Protein AF-A0A9E0GB95-F1 (afdb_monomer_lite)

pLDDT: mean 77.7, std 26.69, range [25.33, 98.81]

Sequence (229 aa):
MTKRRLTRRQRQVRRNRIILACAAAALLIIIIVIISVSMKGCSKSKKTDKNGESTTAKVEESTQTKENEITSEEVSSTDTSSSIMSDATSVSASSDSSEFAPPVVPSGNTVSKGTTSKGFQIQEINGATYIDGVLIANKTYALPQDFIPTNPDQPVNADRSSTCLDKTLMSAWNTMLKDATAKGLNIYIASGYRSYNYQVNVYNRYVKSDGTAVADTYSSRPGNSEHQT

Radius of gyration: 35.37 Å; chains: 1; bounding box: 76×44×111 Å

Structure (mmCIF, N/CA/C/O backbone):
data_AF-A0A9E0GB95-F1
#
_entry.id   AF-A0A9E0GB95-F1
#
loop_
_atom_site.group_PDB
_atom_site.id
_atom_site.type_symbol
_atom_site.label_atom_id
_atom_site.label_alt_id
_atom_site.label_comp_id
_atom_site.label_asym_id
_atom_site.label_entity_id
_atom_site.label_seq_id
_atom_site.pdbx_PDB_ins_code
_atom_site.Cartn_x
_atom_site.Cartn_y
_atom_site.Cartn_z
_atom_site.occupancy
_atom_site.B_iso_or_equiv
_atom_site.auth_seq_id
_atom_site.auth_comp_id
_atom_site.auth_asym_id
_atom_site.auth_atom_id
_atom_site.pdbx_PDB_model_num
ATOM 1 N N . MET A 1 1 ? 26.631 10.995 -35.780 1.00 46.22 1 MET A N 1
ATOM 2 C CA . MET A 1 1 ? 25.323 11.699 -35.784 1.00 46.22 1 MET A CA 1
ATOM 3 C C . MET A 1 1 ? 24.579 11.447 -34.475 1.00 46.22 1 MET A C 1
ATOM 5 O O . MET A 1 1 ? 24.360 10.292 -34.127 1.00 46.22 1 MET A O 1
ATOM 9 N N . THR A 1 2 ? 24.172 12.491 -33.749 1.00 49.56 2 THR A N 1
ATOM 10 C CA . THR A 1 2 ? 23.570 12.353 -32.406 1.00 49.56 2 THR A CA 1
ATOM 11 C C . THR A 1 2 ? 22.043 12.216 -32.478 1.00 49.56 2 THR A C 1
ATOM 13 O O . THR A 1 2 ? 21.343 13.177 -32.799 1.00 49.56 2 THR A O 1
ATOM 16 N N . LYS A 1 3 ? 21.494 11.033 -32.159 1.00 54.84 3 LYS A N 1
ATOM 17 C CA . LYS A 1 3 ? 20.036 10.784 -32.159 1.00 54.84 3 LYS A CA 1
ATOM 18 C C . LYS A 1 3 ? 19.341 11.578 -31.034 1.00 54.84 3 LYS A C 1
ATOM 20 O O . LYS A 1 3 ? 19.255 11.105 -29.900 1.00 54.84 3 LYS A O 1
ATOM 25 N N . ARG A 1 4 ? 18.828 12.782 -31.340 1.00 69.50 4 ARG A N 1
ATOM 26 C CA . ARG A 1 4 ? 18.058 13.630 -30.400 1.00 69.50 4 ARG A CA 1
ATOM 27 C C . ARG A 1 4 ? 16.880 12.839 -29.805 1.00 69.50 4 ARG A C 1
ATOM 29 O O . ARG A 1 4 ? 15.976 12.414 -30.523 1.00 69.50 4 ARG A O 1
ATOM 36 N N . ARG A 1 5 ? 16.884 12.630 -28.482 1.00 73.88 5 ARG A N 1
ATOM 37 C CA . ARG A 1 5 ? 15.856 11.849 -27.769 1.00 73.88 5 ARG A CA 1
ATOM 38 C C . ARG A 1 5 ? 14.543 12.642 -27.691 1.00 73.88 5 ARG A C 1
ATOM 40 O O . ARG A 1 5 ? 14.481 13.655 -27.005 1.00 73.88 5 ARG A O 1
ATOM 47 N N . LEU A 1 6 ? 13.482 12.152 -28.344 1.00 79.44 6 LEU A N 1
ATOM 48 C CA . LEU A 1 6 ? 12.146 12.773 -28.306 1.00 79.44 6 LEU A CA 1
ATOM 49 C C . LEU A 1 6 ? 11.609 12.902 -26.870 1.00 79.44 6 LEU A C 1
ATOM 51 O O . LEU A 1 6 ? 11.706 11.949 -26.081 1.00 79.44 6 LEU A O 1
ATOM 55 N N . THR A 1 7 ? 10.984 14.041 -26.563 1.00 88.25 7 THR A N 1
ATOM 56 C CA . THR A 1 7 ? 10.374 14.335 -25.253 1.00 88.25 7 THR A CA 1
ATOM 57 C C . THR A 1 7 ? 9.126 13.482 -24.996 1.00 88.25 7 THR A C 1
ATOM 59 O O . THR A 1 7 ? 8.526 12.940 -25.929 1.00 88.25 7 THR A O 1
ATOM 62 N N . ARG A 1 8 ? 8.686 13.367 -23.731 1.00 81.06 8 ARG A N 1
ATOM 63 C CA . ARG A 1 8 ? 7.475 12.595 -23.369 1.00 81.06 8 ARG A CA 1
ATOM 64 C C . ARG A 1 8 ? 6.239 13.059 -24.167 1.00 81.06 8 ARG A C 1
ATOM 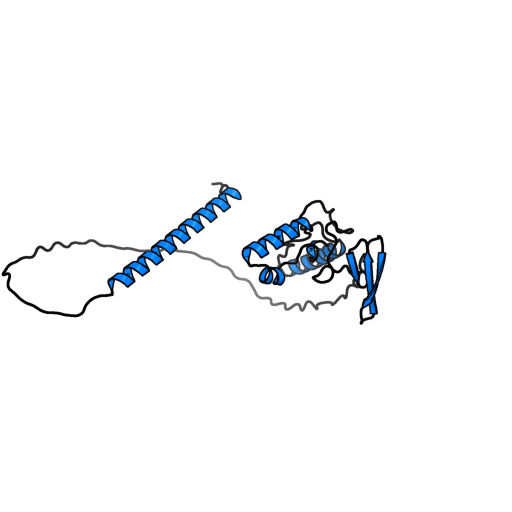66 O O . ARG A 1 8 ? 5.569 12.223 -24.769 1.00 81.06 8 ARG A O 1
ATOM 73 N N . ARG A 1 9 ? 6.021 14.379 -24.285 1.00 85.75 9 ARG A N 1
ATOM 74 C CA . ARG A 1 9 ? 4.931 14.987 -25.080 1.00 85.75 9 ARG A CA 1
ATOM 75 C C . ARG A 1 9 ? 5.027 14.632 -26.571 1.00 85.75 9 ARG A C 1
ATOM 77 O O . ARG A 1 9 ? 4.028 14.238 -27.162 1.00 85.75 9 ARG A O 1
ATOM 84 N N . GLN A 1 10 ? 6.220 14.691 -27.171 1.00 88.06 10 GLN A N 1
ATOM 85 C CA . GLN A 1 10 ? 6.426 14.308 -28.579 1.00 88.06 10 GLN A CA 1
ATOM 86 C C . GLN A 1 10 ? 6.139 12.819 -28.830 1.00 88.06 10 GLN A C 1
ATOM 88 O O . GLN A 1 10 ? 5.510 12.474 -29.831 1.00 88.06 10 GLN A O 1
ATOM 93 N N . ARG A 1 11 ? 6.548 11.927 -27.914 1.00 85.31 11 ARG A N 1
ATOM 94 C CA . ARG A 1 11 ? 6.239 10.486 -28.006 1.00 85.31 11 ARG A CA 1
ATOM 95 C C . ARG A 1 11 ? 4.737 10.222 -27.901 1.00 85.31 11 ARG A C 1
ATOM 97 O O . ARG A 1 11 ? 4.220 9.420 -28.671 1.00 85.31 11 ARG A O 1
ATOM 104 N N . GLN A 1 12 ? 4.040 10.912 -26.998 1.00 89.12 12 GLN A N 1
ATOM 105 C CA . GLN A 1 12 ? 2.588 10.799 -26.838 1.00 89.12 12 GLN A CA 1
ATOM 106 C C . GLN A 1 12 ? 1.841 11.279 -28.092 1.00 89.12 12 GLN A C 1
ATOM 108 O O . GLN A 1 12 ? 1.033 10.533 -28.633 1.00 89.12 12 GLN A O 1
ATOM 113 N N . VAL A 1 13 ? 2.183 12.453 -28.636 1.00 91.31 13 VAL A N 1
ATOM 114 C CA . VAL A 1 13 ? 1.597 12.952 -29.897 1.00 91.31 13 VAL A CA 1
ATOM 115 C C . VAL A 1 13 ? 1.858 11.990 -31.064 1.00 91.31 13 VAL A C 1
ATOM 117 O O . VAL A 1 13 ? 0.950 11.733 -31.855 1.00 91.31 13 VAL A O 1
ATOM 120 N N . ARG A 1 14 ? 3.059 11.395 -31.158 1.00 89.62 14 ARG A N 1
ATOM 121 C CA . ARG A 1 14 ? 3.367 10.388 -32.189 1.00 89.62 14 ARG A CA 1
ATOM 122 C C . ARG A 1 14 ? 2.540 9.107 -32.016 1.00 89.62 14 ARG A C 1
ATOM 124 O O . ARG A 1 14 ? 2.034 8.605 -33.014 1.00 89.62 14 ARG A O 1
ATOM 131 N N . ARG A 1 15 ? 2.349 8.611 -30.785 1.00 89.44 15 ARG A N 1
ATOM 132 C CA . ARG A 1 15 ? 1.462 7.462 -30.501 1.00 89.44 15 ARG A CA 1
ATOM 133 C C . ARG A 1 15 ? 0.015 7.762 -30.893 1.00 89.44 15 ARG A C 1
ATOM 135 O O . ARG A 1 15 ? -0.571 6.973 -31.623 1.00 89.44 15 ARG A O 1
ATOM 142 N N . ASN A 1 16 ? -0.527 8.911 -30.489 1.00 89.00 16 ASN A N 1
ATOM 143 C CA . ASN A 1 16 ? -1.903 9.299 -30.813 1.00 89.00 16 ASN A CA 1
ATOM 144 C C . ASN A 1 16 ? -2.125 9.417 -32.333 1.00 89.00 16 ASN A C 1
ATOM 146 O O . ASN A 1 16 ? -3.144 8.952 -32.834 1.00 89.00 16 ASN A O 1
ATOM 150 N N . ARG A 1 17 ? -1.155 9.969 -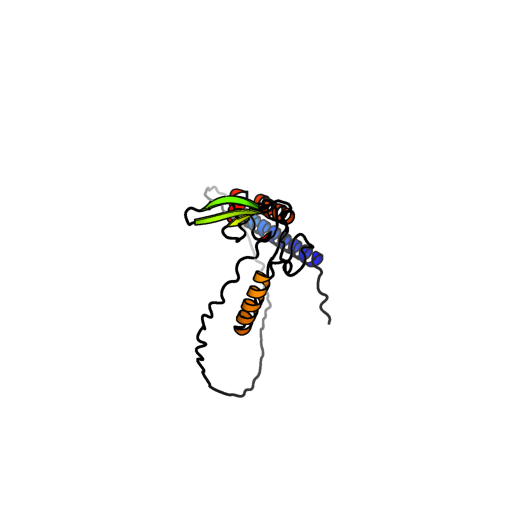33.081 1.00 93.31 17 ARG A N 1
ATOM 151 C CA . ARG A 1 17 ? -1.202 10.013 -34.556 1.00 93.31 17 ARG A CA 1
ATOM 152 C C . ARG A 1 17 ? -1.200 8.623 -35.202 1.00 93.31 17 ARG A C 1
ATOM 154 O O . ARG A 1 17 ? -1.942 8.417 -36.153 1.00 93.31 17 ARG A O 1
ATOM 161 N N . ILE A 1 18 ? -0.401 7.684 -34.690 1.00 93.25 18 ILE A N 1
ATOM 162 C CA . ILE A 1 18 ? -0.374 6.298 -35.191 1.00 93.25 18 ILE A CA 1
ATOM 163 C C . ILE A 1 18 ? -1.714 5.602 -34.912 1.00 93.25 18 ILE A C 1
ATOM 165 O O . ILE A 1 18 ? -2.291 5.023 -35.823 1.00 93.25 18 ILE A O 1
ATOM 169 N N . ILE A 1 19 ? -2.249 5.723 -33.691 1.00 92.19 19 ILE A N 1
ATOM 170 C CA . ILE A 1 19 ? -3.547 5.137 -33.311 1.00 92.19 19 ILE A CA 1
ATOM 171 C C . ILE A 1 19 ? -4.674 5.663 -34.215 1.00 92.19 19 ILE A C 1
ATOM 173 O O . ILE A 1 19 ? -5.468 4.872 -34.718 1.00 92.19 19 ILE A O 1
ATOM 177 N N . LEU A 1 20 ? -4.710 6.975 -34.477 1.00 94.44 20 LEU A N 1
ATOM 178 C CA . LEU A 1 20 ? -5.709 7.587 -35.358 1.00 94.44 20 LEU A CA 1
ATOM 179 C C . LEU A 1 20 ? -5.598 7.082 -36.809 1.00 94.44 20 LEU A C 1
ATOM 181 O O . LEU A 1 20 ? -6.619 6.809 -37.434 1.00 94.44 20 LEU A O 1
ATOM 185 N N . ALA A 1 21 ? -4.378 6.912 -37.328 1.00 93.38 21 ALA A N 1
ATOM 186 C CA . ALA A 1 21 ? -4.154 6.362 -38.666 1.00 93.38 21 ALA A CA 1
ATOM 187 C C . ALA A 1 21 ? -4.597 4.890 -38.772 1.00 93.38 21 ALA A C 1
ATOM 189 O O . ALA A 1 21 ? -5.272 4.525 -39.733 1.00 93.38 21 ALA A O 1
ATOM 190 N N . CYS A 1 22 ? -4.291 4.059 -37.768 1.00 94.19 22 CYS A N 1
ATOM 191 C CA . CYS A 1 22 ? -4.749 2.668 -37.723 1.00 94.19 22 CYS A CA 1
ATOM 192 C C . CYS A 1 22 ? -6.281 2.565 -37.635 1.00 94.19 22 CYS A C 1
ATOM 194 O O . CYS A 1 22 ? -6.876 1.745 -38.329 1.00 94.19 22 CYS A O 1
ATOM 196 N N . ALA A 1 23 ? -6.926 3.417 -36.830 1.00 94.62 23 ALA A N 1
ATOM 197 C CA . ALA A 1 23 ? -8.384 3.461 -36.721 1.00 94.62 23 ALA A CA 1
ATOM 198 C C . ALA A 1 23 ? -9.050 3.869 -38.048 1.00 94.62 23 ALA A C 1
ATOM 200 O O . ALA A 1 23 ? -10.010 3.228 -38.472 1.00 94.62 23 ALA A O 1
ATOM 201 N N . ALA A 1 24 ? -8.510 4.881 -38.738 1.00 95.12 24 ALA A N 1
ATOM 202 C CA . ALA A 1 24 ? -8.997 5.299 -40.052 1.00 95.12 24 ALA A CA 1
ATOM 203 C C . ALA A 1 24 ? -8.838 4.193 -41.113 1.00 95.12 24 ALA A C 1
ATOM 205 O O . ALA A 1 24 ? -9.772 3.937 -41.871 1.00 95.12 24 ALA A O 1
ATOM 206 N N . ALA A 1 25 ? -7.696 3.496 -41.134 1.00 95.00 25 ALA A N 1
ATOM 207 C CA . ALA A 1 25 ? -7.458 2.379 -42.050 1.00 95.00 25 ALA A CA 1
ATOM 208 C C . ALA A 1 25 ? -8.424 1.204 -41.806 1.00 95.00 25 ALA A C 1
ATOM 210 O O . ALA A 1 25 ? -8.985 0.667 -42.760 1.00 95.00 25 ALA A O 1
ATOM 211 N N . ALA A 1 26 ? -8.677 0.843 -40.542 1.00 95.19 26 ALA A N 1
ATOM 212 C CA . ALA A 1 26 ? -9.644 -0.198 -40.189 1.00 95.19 26 ALA A CA 1
ATOM 213 C C . ALA A 1 26 ? -11.073 0.159 -40.642 1.00 95.19 26 ALA A C 1
ATOM 215 O O . ALA A 1 26 ? -11.765 -0.683 -41.213 1.00 95.19 26 ALA A O 1
ATOM 216 N N . LEU A 1 27 ? -11.491 1.418 -40.462 1.00 95.81 27 LEU A N 1
ATOM 217 C CA . LEU A 1 27 ? -12.781 1.921 -40.948 1.00 95.81 27 LEU A CA 1
ATOM 218 C C . LEU A 1 27 ? -12.905 1.816 -42.477 1.00 95.81 27 LEU A C 1
ATOM 220 O O . LEU A 1 27 ? -13.937 1.379 -42.984 1.00 95.81 27 LEU A O 1
ATOM 224 N N . LEU A 1 28 ? -11.841 2.158 -43.208 1.00 95.62 28 LEU A N 1
ATOM 225 C CA . LEU A 1 28 ? -11.796 2.069 -44.671 1.00 95.62 28 LEU A CA 1
ATOM 226 C C . LEU A 1 28 ? -11.926 0.613 -45.158 1.00 95.62 28 LEU A C 1
ATOM 228 O O . LEU A 1 28 ? -12.692 0.337 -46.080 1.00 95.62 28 LEU A O 1
ATOM 232 N N . ILE A 1 29 ? -11.250 -0.332 -44.494 1.00 94.38 29 ILE A N 1
ATOM 233 C CA . ILE A 1 29 ? -11.364 -1.772 -44.782 1.00 94.38 29 ILE A CA 1
ATOM 234 C C . ILE A 1 29 ? -12.801 -2.265 -44.549 1.00 94.38 29 ILE A C 1
ATOM 236 O O . ILE A 1 29 ? -13.354 -2.950 -45.408 1.00 94.38 29 ILE A O 1
ATOM 240 N N . ILE A 1 30 ? -13.437 -1.879 -43.437 1.00 94.00 30 ILE A N 1
ATOM 241 C CA . ILE A 1 30 ? -14.834 -2.246 -43.136 1.00 94.00 30 ILE A CA 1
ATOM 242 C C . ILE A 1 30 ? -15.788 -1.724 -44.223 1.00 94.00 30 ILE A C 1
ATOM 244 O O . ILE A 1 30 ? -16.653 -2.467 -44.688 1.00 94.00 30 ILE A O 1
ATOM 248 N N . ILE A 1 31 ? -15.600 -0.484 -44.687 1.00 93.56 31 ILE A N 1
ATOM 249 C CA . ILE A 1 31 ? -16.400 0.102 -45.776 1.00 93.56 31 ILE A CA 1
ATOM 250 C C . ILE A 1 31 ? -16.227 -0.692 -47.084 1.00 93.56 31 ILE A C 1
ATOM 252 O O . ILE A 1 31 ? -17.219 -1.014 -47.737 1.00 93.56 31 ILE A O 1
ATOM 256 N N . ILE A 1 32 ? -14.998 -1.084 -47.440 1.00 91.50 32 ILE A N 1
ATOM 257 C CA . ILE A 1 32 ? -14.719 -1.910 -48.631 1.00 91.50 32 ILE A CA 1
ATOM 258 C C . ILE A 1 32 ? -15.387 -3.295 -48.529 1.00 91.50 32 ILE A C 1
ATOM 260 O O . ILE A 1 32 ? -15.930 -3.793 -49.520 1.00 91.50 32 ILE A O 1
ATOM 264 N N . VAL A 1 33 ? -15.409 -3.912 -47.343 1.00 90.81 33 VAL A N 1
ATOM 265 C CA . VAL A 1 33 ? -16.108 -5.191 -47.113 1.00 90.81 33 VAL A CA 1
ATOM 266 C C . VAL A 1 33 ? -17.624 -5.036 -47.298 1.00 90.81 33 VAL A C 1
ATOM 268 O O . VAL A 1 33 ? -18.229 -5.819 -48.027 1.00 90.81 33 VAL A O 1
ATOM 271 N N . ILE A 1 34 ? -18.242 -3.996 -46.730 1.00 88.31 34 ILE A N 1
ATOM 272 C CA . ILE A 1 34 ? -19.688 -3.734 -46.880 1.00 88.31 34 ILE A CA 1
ATOM 273 C C . ILE A 1 34 ? -20.060 -3.505 -48.357 1.00 88.31 34 ILE A C 1
ATOM 275 O O . ILE A 1 34 ? -21.032 -4.079 -48.860 1.00 88.31 34 ILE A O 1
ATOM 279 N N . ILE A 1 35 ? -19.261 -2.717 -49.080 1.00 86.50 35 ILE A N 1
ATOM 280 C CA . ILE A 1 35 ? -19.462 -2.435 -50.508 1.00 86.50 35 ILE A CA 1
ATOM 281 C C . ILE A 1 35 ? -19.328 -3.715 -51.353 1.00 86.50 35 ILE A C 1
ATOM 283 O O . ILE A 1 35 ? -20.174 -3.983 -52.206 1.00 86.50 35 ILE A O 1
ATOM 287 N N . SER A 1 36 ? -18.308 -4.541 -51.101 1.00 80.56 36 SER A N 1
ATOM 288 C CA . SER A 1 36 ? -18.053 -5.760 -51.889 1.00 80.56 36 SER A CA 1
ATOM 289 C C . SER A 1 36 ? -19.041 -6.904 -51.617 1.00 80.56 36 SER A C 1
ATOM 291 O O . SER A 1 36 ? -19.319 -7.685 -52.531 1.00 80.56 36 SER A O 1
ATOM 293 N N . VAL A 1 37 ? -19.640 -6.974 -50.422 1.00 79.75 37 VAL A N 1
ATOM 294 C CA . VAL A 1 37 ? -20.801 -7.844 -50.148 1.00 79.75 37 VAL A CA 1
ATOM 295 C C . VAL A 1 37 ? -22.032 -7.368 -50.929 1.00 79.75 37 VAL A C 1
ATOM 297 O O . VAL A 1 37 ? -22.715 -8.178 -51.558 1.00 79.75 37 VAL A O 1
ATOM 300 N N . SER A 1 38 ? -22.277 -6.055 -50.963 1.00 69.44 38 SER A N 1
ATOM 301 C CA . SER A 1 38 ? -23.466 -5.463 -51.599 1.00 69.44 38 SER A CA 1
ATOM 302 C C . SER A 1 38 ? -23.546 -5.708 -53.116 1.00 69.44 38 SER A C 1
ATOM 304 O O . SER A 1 38 ? -24.642 -5.806 -53.665 1.00 69.44 38 SER A O 1
ATOM 306 N N . MET A 1 39 ? -22.411 -5.864 -53.810 1.00 63.84 39 MET A N 1
ATOM 307 C CA . MET A 1 39 ? -22.381 -6.074 -55.270 1.00 63.84 39 MET A CA 1
ATOM 308 C C . MET A 1 39 ? -22.673 -7.513 -55.737 1.00 63.84 39 MET A C 1
ATOM 310 O O . MET A 1 39 ? -22.821 -7.736 -56.936 1.00 63.84 39 MET A O 1
ATOM 314 N N . LYS A 1 40 ? -22.766 -8.506 -54.840 1.00 56.56 40 LYS A N 1
ATOM 315 C CA . LYS A 1 40 ? -23.012 -9.920 -55.215 1.00 56.56 40 LYS A CA 1
ATOM 316 C C . LYS A 1 40 ? -24.481 -10.357 -55.099 1.00 56.56 40 LYS A C 1
ATOM 318 O O . LYS A 1 40 ? -24.785 -11.541 -55.205 1.00 56.56 40 LYS A O 1
ATOM 323 N N . GLY A 1 41 ? -25.392 -9.401 -54.909 1.00 54.88 41 GLY A N 1
ATOM 324 C CA . GLY A 1 41 ? -26.791 -9.633 -54.541 1.00 54.88 41 GLY A CA 1
ATOM 325 C C . GLY A 1 41 ? -27.841 -9.673 -55.660 1.00 54.88 41 GLY A C 1
ATOM 326 O O . GLY A 1 41 ? -29.013 -9.532 -55.329 1.00 54.88 41 GLY A O 1
ATOM 327 N N . CYS A 1 42 ? -27.502 -9.826 -56.952 1.00 41.75 42 CYS A N 1
ATOM 328 C CA . CYS A 1 42 ? -28.541 -9.952 -57.993 1.00 41.75 42 CYS A CA 1
ATOM 329 C C . CYS A 1 42 ? -28.084 -10.633 -59.301 1.00 41.75 42 CYS A C 1
ATOM 331 O O . CYS A 1 42 ? -27.242 -10.095 -60.015 1.00 41.75 42 CYS A O 1
ATOM 333 N N . SER A 1 43 ? -28.675 -11.785 -59.655 1.00 48.62 43 SER A N 1
ATOM 334 C CA . SER A 1 43 ? -28.791 -12.275 -61.050 1.00 48.62 43 SER A CA 1
ATOM 335 C C . SER A 1 43 ? -29.630 -13.563 -61.166 1.00 48.62 43 SER A C 1
ATOM 337 O O . SER A 1 43 ? -29.134 -14.661 -60.915 1.00 48.62 43 SER A O 1
ATOM 339 N N . LYS A 1 44 ? -30.900 -13.472 -61.610 1.00 36.66 44 LYS A N 1
ATOM 340 C CA . LYS A 1 44 ? -31.628 -14.642 -62.155 1.00 36.66 44 LYS A CA 1
ATOM 341 C C . LYS A 1 44 ? -32.839 -14.286 -63.038 1.00 36.66 44 LYS A C 1
ATOM 343 O O . LYS A 1 44 ? -33.878 -13.902 -62.518 1.00 36.66 44 LYS A O 1
ATOM 348 N N . SER A 1 45 ? -32.739 -14.576 -64.345 1.00 37.06 45 SER A N 1
ATOM 349 C CA . SER A 1 45 ? -33.808 -14.518 -65.380 1.00 37.06 45 SER A CA 1
ATOM 350 C C . SER A 1 45 ? -34.431 -13.125 -65.642 1.00 37.06 45 SER A C 1
ATOM 352 O O . SER A 1 45 ? -34.587 -12.330 -64.730 1.00 37.06 45 SER A O 1
ATOM 354 N N . LYS A 1 46 ? -34.790 -12.737 -66.876 1.00 32.56 46 LYS A N 1
ATOM 355 C CA . LYS A 1 46 ? -35.534 -13.492 -67.909 1.00 32.56 46 LYS A CA 1
ATOM 356 C C . LYS A 1 46 ? -35.185 -13.031 -69.348 1.00 32.56 46 LYS A C 1
ATOM 358 O O . LYS A 1 46 ? -34.561 -11.995 -69.531 1.00 32.56 46 LYS A O 1
ATOM 363 N N . LYS A 1 47 ? -35.618 -13.802 -70.358 1.00 33.84 47 LYS A N 1
ATOM 364 C CA . LYS A 1 47 ? -35.556 -13.478 -71.807 1.00 33.84 47 LYS A CA 1
ATOM 365 C C . LYS A 1 47 ? -36.342 -12.207 -72.186 1.00 33.84 47 LYS A C 1
ATOM 367 O O . LYS A 1 47 ? -37.371 -11.954 -71.563 1.00 33.84 47 LYS A O 1
ATOM 372 N N . THR A 1 48 ? -35.981 -11.556 -73.303 1.00 30.48 48 THR A N 1
ATOM 373 C CA . THR A 1 48 ? -36.736 -11.525 -74.597 1.00 30.48 48 THR A CA 1
ATOM 374 C C . THR A 1 48 ? -35.868 -10.860 -75.694 1.00 30.48 48 THR A C 1
ATOM 376 O O . THR A 1 48 ? -34.887 -10.194 -75.377 1.00 30.48 48 THR A O 1
ATOM 379 N N . ASP A 1 49 ? -36.157 -11.122 -76.971 1.00 34.12 49 ASP A N 1
ATOM 380 C CA . ASP A 1 49 ? -35.258 -10.966 -78.130 1.00 34.12 49 ASP A CA 1
ATOM 381 C C . ASP A 1 49 ? -35.518 -9.700 -78.993 1.00 34.12 49 ASP A C 1
ATOM 383 O O . ASP A 1 49 ? -36.680 -9.314 -79.139 1.00 34.12 49 ASP A O 1
ATOM 387 N N . LYS A 1 50 ? -34.481 -9.142 -79.668 1.00 34.84 50 LYS A N 1
ATOM 388 C CA . LYS A 1 50 ? -34.381 -9.009 -81.160 1.00 34.84 50 LYS A CA 1
ATOM 389 C C . LYS A 1 50 ? -33.240 -8.105 -81.701 1.00 34.84 50 LYS A C 1
ATOM 391 O O . LYS A 1 50 ? -33.054 -7.000 -81.221 1.00 34.84 50 LYS A O 1
ATOM 396 N N . ASN A 1 51 ? -32.596 -8.597 -82.776 1.00 27.89 51 ASN A N 1
ATOM 397 C CA . ASN A 1 51 ? -31.874 -7.950 -83.904 1.00 27.89 51 ASN A CA 1
ATOM 398 C C . ASN A 1 51 ? -31.046 -6.647 -83.741 1.00 27.89 51 ASN A C 1
ATOM 400 O O . ASN A 1 51 ? -31.561 -5.614 -83.334 1.00 27.89 51 ASN A O 1
ATOM 404 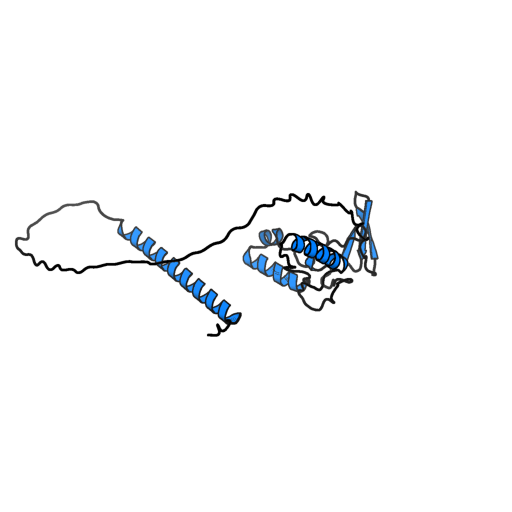N N . GLY A 1 52 ? -29.813 -6.660 -84.283 1.00 27.84 52 GLY A N 1
ATOM 405 C CA . GLY A 1 52 ? -28.945 -5.479 -84.469 1.00 27.84 52 GLY A CA 1
ATOM 406 C C . GLY A 1 52 ? -27.572 -5.829 -85.077 1.00 27.84 52 GLY A C 1
ATOM 407 O O . GLY A 1 52 ? -26.608 -6.044 -84.360 1.00 27.84 52 GLY A O 1
ATOM 408 N N . GLU A 1 53 ? -27.518 -5.956 -86.399 1.00 29.22 53 GLU A N 1
ATOM 409 C CA . GLU A 1 53 ? -26.471 -6.574 -87.234 1.00 29.22 53 GLU A CA 1
ATOM 410 C C . GLU A 1 53 ? -25.069 -5.888 -87.318 1.00 29.22 53 GLU A C 1
ATOM 412 O O . GLU A 1 53 ? -24.970 -4.686 -87.533 1.00 29.22 53 GLU A O 1
ATOM 417 N N . SER A 1 54 ? -24.010 -6.728 -87.311 1.00 28.00 54 SER A N 1
ATOM 418 C CA . SER A 1 54 ? -22.706 -6.611 -88.027 1.00 28.00 54 SER A CA 1
ATOM 419 C C . SER A 1 54 ? -21.484 -5.800 -87.504 1.00 28.00 54 SER A C 1
ATOM 421 O O . SER A 1 54 ? -21.555 -4.614 -87.207 1.00 28.00 54 SER A O 1
ATOM 423 N N . THR A 1 55 ? -20.302 -6.444 -87.666 1.00 30.25 55 THR A N 1
ATOM 424 C CA . THR A 1 55 ? -18.921 -5.916 -87.920 1.00 30.25 55 THR A CA 1
ATOM 425 C C . THR A 1 55 ? -18.181 -5.066 -86.863 1.00 30.25 55 THR A C 1
ATOM 427 O O . THR A 1 55 ? -18.808 -4.325 -86.124 1.00 30.25 55 THR A O 1
ATOM 430 N N . THR A 1 56 ? -16.833 -5.003 -86.790 1.00 27.80 56 THR A N 1
ATOM 431 C CA . THR A 1 56 ? -15.692 -5.920 -87.107 1.00 27.80 56 THR A CA 1
ATOM 432 C C . THR A 1 56 ? -14.381 -5.262 -86.601 1.00 27.80 56 THR A C 1
ATOM 434 O O . THR A 1 56 ? -14.332 -4.042 -86.492 1.00 27.80 56 THR A O 1
ATOM 437 N N . ALA A 1 57 ? -13.315 -6.054 -86.379 1.00 31.66 57 ALA A N 1
ATOM 438 C CA . ALA A 1 57 ? -11.961 -5.659 -85.926 1.00 31.66 57 ALA A CA 1
ATOM 439 C C . ALA A 1 57 ? -11.894 -5.187 -84.453 1.00 31.66 57 ALA A C 1
ATOM 441 O O . ALA A 1 57 ? -12.819 -4.570 -83.944 1.00 31.66 57 ALA A O 1
ATOM 442 N N . LYS A 1 58 ? -10.902 -5.552 -83.627 1.00 28.66 58 LYS A N 1
ATOM 443 C CA . LYS A 1 58 ? -9.455 -5.823 -83.794 1.00 28.66 58 LYS A CA 1
ATOM 444 C C . LYS A 1 58 ? -8.592 -4.566 -83.983 1.00 28.66 58 LYS A C 1
ATOM 446 O O . LYS A 1 58 ? -8.269 -4.197 -85.106 1.00 28.66 58 LYS A O 1
ATOM 451 N N . VAL A 1 59 ? -8.054 -4.075 -82.867 1.00 30.52 59 VAL A N 1
ATOM 452 C CA . VAL A 1 59 ? -6.657 -3.624 -82.777 1.00 30.52 59 VAL A CA 1
ATOM 453 C C . VAL A 1 59 ? -6.041 -4.308 -81.557 1.00 30.52 59 VAL A C 1
ATOM 455 O O . VAL A 1 59 ? -6.635 -4.314 -80.481 1.00 30.52 59 VAL A O 1
ATOM 458 N N . GLU A 1 60 ? -4.881 -4.927 -81.748 1.00 31.14 60 GLU A N 1
ATOM 459 C CA . GLU A 1 60 ? -3.990 -5.346 -80.666 1.00 31.14 60 GLU A CA 1
ATOM 460 C C . GLU A 1 60 ? -2.978 -4.219 -80.459 1.00 31.14 60 GLU A C 1
ATOM 462 O O . GLU A 1 60 ? -2.444 -3.727 -81.449 1.00 31.14 60 GLU A O 1
ATOM 467 N N . GLU A 1 61 ? -2.617 -3.893 -79.218 1.00 27.53 61 GLU A N 1
ATOM 468 C CA . GLU A 1 61 ? -1.217 -3.551 -78.963 1.00 27.53 61 GLU A CA 1
ATOM 469 C C . GLU A 1 61 ? -0.768 -4.079 -77.598 1.00 27.53 61 GLU A C 1
ATOM 471 O O . GLU A 1 61 ? -1.421 -3.894 -76.571 1.00 27.53 61 GLU A O 1
ATOM 476 N N . SER A 1 62 ? 0.347 -4.802 -77.618 1.00 27.33 62 SER A N 1
ATOM 477 C CA . SER A 1 62 ? 1.015 -5.382 -76.460 1.00 27.33 62 SER A CA 1
ATOM 478 C C . SER A 1 62 ? 2.516 -5.299 -76.690 1.00 27.33 62 SER A C 1
ATOM 480 O O . SER A 1 62 ? 2.968 -5.639 -77.779 1.00 27.33 62 SER A O 1
ATOM 482 N N . THR A 1 63 ? 3.263 -4.872 -75.672 1.00 25.50 63 THR A N 1
ATOM 483 C CA . THR A 1 63 ? 4.716 -5.042 -75.438 1.00 25.50 63 THR A CA 1
ATOM 484 C C . THR A 1 63 ? 4.961 -4.352 -74.082 1.00 25.50 63 THR A C 1
ATOM 486 O O . THR A 1 63 ? 4.554 -3.210 -73.909 1.00 25.50 63 THR A O 1
ATOM 489 N N . GLN A 1 64 ? 5.257 -5.070 -72.987 1.00 28.53 64 GLN A N 1
ATOM 490 C CA . GLN A 1 64 ? 6.590 -5.551 -72.552 1.00 28.53 64 GLN A CA 1
ATOM 491 C C . GLN A 1 64 ? 7.589 -4.383 -72.361 1.00 28.53 64 GLN A C 1
ATOM 493 O O . GLN A 1 64 ? 7.533 -3.401 -73.084 1.00 28.53 64 GLN A O 1
ATOM 498 N N . THR A 1 65 ? 8.410 -4.322 -71.308 1.00 27.55 65 THR A N 1
ATOM 499 C CA . THR A 1 65 ? 9.429 -5.284 -70.807 1.00 27.55 65 THR A CA 1
ATOM 500 C C . THR A 1 65 ? 9.443 -5.171 -69.249 1.00 27.55 65 THR A C 1
ATOM 502 O O . THR A 1 65 ? 9.092 -4.111 -68.739 1.00 27.55 65 THR A O 1
ATOM 505 N N . LYS A 1 66 ? 9.610 -6.200 -68.387 1.00 31.86 66 LYS A N 1
ATOM 506 C CA . LYS A 1 66 ? 10.781 -7.093 -68.139 1.00 31.86 66 LYS A CA 1
ATOM 507 C C . LYS A 1 66 ? 12.068 -6.291 -67.807 1.00 31.86 66 LYS A C 1
ATOM 509 O O . LYS A 1 66 ? 12.264 -5.242 -68.407 1.00 31.86 66 LYS A O 1
ATOM 514 N N . GLU A 1 67 ? 12.956 -6.646 -66.869 1.00 30.62 67 GLU A N 1
ATOM 515 C CA . GLU A 1 67 ? 13.102 -7.755 -65.886 1.00 30.62 67 GLU A CA 1
ATOM 516 C C . GLU A 1 67 ? 13.394 -7.165 -64.458 1.00 30.62 67 GLU A C 1
ATOM 518 O O . GLU A 1 67 ? 13.468 -5.946 -64.323 1.00 30.62 67 GLU A O 1
ATOM 523 N N . ASN A 1 68 ? 13.315 -7.886 -63.320 1.00 31.73 68 ASN A N 1
ATOM 524 C CA . ASN A 1 68 ? 14.366 -8.688 -62.619 1.00 31.73 68 ASN A CA 1
ATOM 525 C C . ASN A 1 68 ? 15.814 -8.112 -62.669 1.00 31.73 68 ASN A C 1
ATOM 527 O O . ASN A 1 68 ? 16.161 -7.440 -63.629 1.00 31.73 68 ASN A O 1
ATOM 531 N N . GLU A 1 69 ? 16.713 -8.263 -61.677 1.00 33.25 69 GLU A N 1
ATOM 532 C CA . GLU A 1 69 ? 17.012 -9.362 -60.718 1.00 33.25 69 GLU A CA 1
ATOM 533 C C . GLU A 1 69 ? 17.779 -8.797 -59.469 1.00 33.25 69 GLU A C 1
ATOM 535 O O . GLU A 1 69 ? 18.453 -7.781 -59.606 1.00 33.25 69 GLU A O 1
ATOM 540 N N . ILE A 1 70 ? 17.492 -9.137 -58.195 1.00 34.66 70 ILE A N 1
ATOM 541 C CA . ILE A 1 70 ? 18.054 -10.180 -57.272 1.00 34.66 70 ILE A CA 1
ATOM 542 C C . ILE A 1 70 ? 19.604 -10.231 -57.120 1.00 34.66 70 ILE A C 1
ATOM 544 O O . ILE A 1 70 ? 20.323 -10.105 -58.102 1.00 34.66 70 ILE A O 1
ATOM 548 N N . THR A 1 71 ? 20.068 -10.523 -55.879 1.00 28.92 71 THR A N 1
ATOM 549 C CA . THR A 1 71 ? 21.426 -10.943 -55.395 1.00 28.92 71 THR A CA 1
ATOM 550 C C . THR A 1 71 ? 22.101 -9.873 -54.506 1.00 28.92 71 THR A C 1
ATOM 552 O O . THR A 1 71 ? 22.201 -8.732 -54.939 1.00 28.92 71 THR A O 1
ATOM 555 N N . SER A 1 72 ? 22.491 -10.040 -53.224 1.00 39.97 72 SER A N 1
ATOM 556 C CA . SER A 1 72 ? 22.856 -11.162 -52.308 1.00 39.97 72 SER A CA 1
ATOM 557 C C . SER A 1 72 ? 24.359 -11.501 -52.250 1.00 39.97 72 SER A C 1
ATOM 559 O O . SER A 1 72 ? 24.824 -12.256 -53.091 1.00 39.97 72 SER A O 1
ATOM 561 N N . GLU A 1 73 ? 25.085 -11.055 -51.210 1.00 33.25 73 GLU A N 1
ATOM 562 C CA . GLU A 1 73 ? 26.443 -11.538 -50.857 1.00 33.25 73 GLU A CA 1
ATOM 563 C C . GLU A 1 73 ? 26.710 -11.527 -49.330 1.00 33.25 73 GLU A C 1
ATOM 565 O O . GLU A 1 73 ? 26.119 -10.736 -48.592 1.00 33.25 73 GLU A O 1
ATOM 570 N N . GLU A 1 74 ? 27.635 -12.387 -48.884 1.00 36.25 74 GLU A N 1
ATOM 571 C CA . GLU A 1 74 ? 28.249 -12.460 -47.536 1.00 36.25 74 GLU A CA 1
ATOM 572 C C . GLU A 1 74 ? 29.801 -12.370 -47.700 1.00 36.25 74 GLU A C 1
ATOM 574 O O . GLU A 1 74 ? 30.250 -11.990 -48.776 1.00 36.25 74 GLU A O 1
ATOM 579 N N . VAL A 1 75 ? 30.758 -12.608 -46.786 1.00 37.34 75 VAL A N 1
ATOM 580 C CA . VAL A 1 75 ? 30.925 -13.382 -45.525 1.00 37.34 75 VAL A CA 1
ATOM 581 C C . VAL A 1 75 ? 31.931 -12.587 -44.606 1.00 37.34 75 VAL A C 1
ATOM 583 O O . VAL A 1 75 ? 31.980 -11.369 -44.746 1.00 37.34 75 VAL A O 1
ATOM 586 N N . SER A 1 76 ? 32.739 -13.043 -43.622 1.00 30.44 76 SER A N 1
ATOM 587 C CA . SER A 1 76 ? 33.202 -14.375 -43.184 1.00 30.44 76 SER A CA 1
ATOM 588 C C . SER A 1 76 ? 33.755 -14.440 -41.738 1.00 30.44 76 SER A C 1
ATOM 590 O O . SER A 1 76 ? 33.975 -13.434 -41.071 1.00 30.44 76 SER A O 1
ATOM 592 N N . SER A 1 77 ? 33.992 -15.693 -41.337 1.00 38.75 77 SER A N 1
ATOM 593 C CA . SER A 1 77 ? 34.951 -16.338 -40.405 1.00 38.75 77 SER A CA 1
ATOM 594 C C . SER A 1 77 ? 36.269 -15.621 -39.982 1.00 38.75 77 SER A C 1
ATOM 596 O O . SER A 1 77 ? 36.673 -14.657 -40.622 1.00 38.75 77 SER A O 1
ATOM 598 N N . THR A 1 78 ? 37.057 -16.068 -38.978 1.00 30.30 78 THR A N 1
ATOM 599 C CA . THR A 1 78 ? 37.229 -17.413 -38.336 1.00 30.30 78 THR A CA 1
ATOM 600 C C . THR A 1 78 ? 37.565 -17.385 -36.820 1.00 30.30 78 THR A C 1
ATOM 602 O O . THR A 1 78 ? 38.431 -16.626 -36.397 1.00 30.30 78 THR A O 1
ATOM 605 N N . ASP A 1 79 ? 36.941 -18.300 -36.061 1.00 34.34 79 ASP A N 1
ATOM 606 C CA . ASP A 1 79 ? 37.474 -19.275 -35.065 1.00 34.34 79 ASP A CA 1
ATOM 607 C C . ASP A 1 79 ? 38.576 -18.969 -34.016 1.00 34.34 79 ASP A C 1
ATOM 609 O O . ASP A 1 79 ? 39.679 -18.540 -34.347 1.00 34.34 79 ASP A O 1
ATOM 613 N N . THR A 1 80 ? 38.371 -19.457 -32.771 1.00 25.33 80 THR A N 1
ATOM 614 C CA . THR A 1 80 ? 39.091 -20.643 -32.203 1.00 25.33 80 THR A CA 1
ATOM 615 C C . THR A 1 80 ? 38.538 -21.094 -30.823 1.00 25.33 80 THR A C 1
ATOM 617 O O . THR A 1 80 ? 38.060 -20.295 -30.027 1.00 25.33 80 THR A O 1
ATOM 620 N N . SER A 1 81 ? 38.596 -22.411 -30.570 1.00 33.94 81 SER A N 1
ATOM 621 C CA . SER A 1 81 ? 37.999 -23.198 -29.466 1.00 33.94 81 SER A CA 1
ATOM 622 C C . SER A 1 81 ? 38.655 -23.097 -28.070 1.00 33.94 81 SER A C 1
ATOM 624 O O . SER A 1 81 ? 39.879 -23.016 -27.976 1.00 33.94 81 SER A O 1
ATOM 626 N N . SER A 1 82 ? 37.846 -23.237 -27.000 1.00 35.31 82 SER A N 1
ATOM 627 C CA . SER A 1 82 ? 38.109 -23.945 -25.710 1.00 35.31 82 SER A CA 1
ATOM 628 C C . SER A 1 82 ? 36.945 -23.711 -24.718 1.00 35.31 82 SER A C 1
ATOM 630 O O . SER A 1 82 ? 36.311 -22.667 -24.795 1.00 35.31 82 SER A O 1
ATOM 632 N N . SER A 1 83 ? 36.633 -24.535 -23.709 1.00 30.72 83 SER A N 1
ATOM 633 C CA . SER A 1 83 ? 36.745 -25.991 -23.486 1.00 30.72 83 SER A CA 1
ATOM 634 C C . SER A 1 83 ? 35.938 -26.348 -22.209 1.00 30.72 83 SER A C 1
ATOM 636 O O . SER A 1 83 ? 35.677 -25.495 -21.367 1.00 30.72 83 SER A O 1
ATOM 638 N N . ILE A 1 84 ? 35.498 -27.604 -22.096 1.00 36.47 84 ILE A N 1
ATOM 639 C CA . ILE A 1 84 ? 34.674 -28.199 -21.020 1.00 36.47 84 ILE A CA 1
ATOM 640 C C . ILE A 1 84 ? 35.058 -27.771 -19.583 1.00 36.47 84 ILE A C 1
ATOM 642 O O . ILE A 1 84 ? 36.198 -27.978 -19.180 1.00 36.47 84 ILE A O 1
ATOM 646 N N . MET A 1 85 ? 34.067 -27.385 -18.763 1.00 33.19 85 MET A N 1
ATOM 647 C CA . MET A 1 85 ? 33.833 -28.016 -17.447 1.00 33.19 85 MET A CA 1
ATOM 648 C C . MET A 1 85 ? 32.404 -27.786 -16.939 1.00 33.19 85 MET A C 1
ATOM 650 O O . MET A 1 85 ? 31.877 -26.679 -16.995 1.00 33.19 85 MET A O 1
ATOM 654 N N . SER A 1 86 ? 31.782 -28.852 -16.435 1.00 42.06 86 SER A N 1
ATOM 655 C CA . SER A 1 86 ? 30.466 -28.828 -15.795 1.00 42.06 86 SER A CA 1
ATOM 656 C C . SER A 1 86 ? 30.633 -28.948 -14.284 1.00 42.06 86 SER A C 1
ATOM 658 O O . SER A 1 86 ? 30.971 -30.029 -13.802 1.00 42.06 86 SER A O 1
ATOM 660 N N . ASP A 1 87 ? 30.357 -27.877 -13.545 1.00 31.16 87 ASP A N 1
ATOM 661 C CA . ASP A 1 87 ? 30.211 -27.951 -12.094 1.00 31.16 87 ASP A CA 1
ATOM 662 C C . ASP A 1 87 ? 28.749 -27.747 -11.691 1.00 31.16 87 ASP A C 1
ATOM 664 O O . ASP A 1 87 ? 28.144 -26.705 -11.949 1.00 31.16 87 ASP A O 1
ATOM 668 N N . ALA A 1 88 ? 28.183 -28.769 -11.059 1.00 42.31 88 ALA A N 1
ATOM 669 C CA . ALA A 1 88 ? 26.845 -28.737 -10.496 1.00 42.31 88 ALA A CA 1
ATOM 670 C C . ALA A 1 88 ? 26.934 -28.444 -8.993 1.00 42.31 88 ALA A C 1
ATOM 672 O O . ALA A 1 88 ? 26.478 -29.252 -8.182 1.00 42.31 88 ALA A O 1
ATOM 673 N N . THR A 1 89 ? 27.519 -27.298 -8.614 1.00 30.16 89 THR A N 1
ATOM 674 C CA . THR A 1 89 ? 27.511 -26.836 -7.219 1.00 30.16 89 THR A CA 1
ATOM 675 C C . THR A 1 89 ? 26.069 -26.732 -6.727 1.00 30.16 89 THR A C 1
ATOM 677 O O . THR A 1 89 ? 25.326 -25.790 -7.017 1.00 30.16 89 THR A O 1
ATOM 680 N N . SER A 1 90 ? 25.673 -27.727 -5.937 1.00 44.44 90 SER A N 1
ATOM 681 C CA . SER A 1 90 ? 24.446 -27.725 -5.164 1.00 44.44 90 SER A CA 1
ATOM 682 C C . SER A 1 90 ? 24.607 -26.724 -4.023 1.00 44.44 90 SER A C 1
ATOM 684 O O . SER A 1 90 ? 24.976 -27.095 -2.906 1.00 44.44 90 SER A O 1
ATOM 686 N N . VAL A 1 91 ? 24.342 -25.444 -4.302 1.00 35.84 91 VAL A N 1
ATOM 687 C CA . VAL A 1 91 ? 24.128 -24.429 -3.264 1.00 35.84 91 VAL A CA 1
ATOM 688 C C . VAL A 1 91 ? 22.921 -24.847 -2.433 1.00 35.84 91 VAL A C 1
ATOM 690 O O . VAL A 1 91 ? 21.775 -24.531 -2.755 1.00 35.84 91 VAL A O 1
ATOM 693 N N . SER A 1 92 ? 23.203 -25.605 -1.372 1.00 38.38 92 SER A N 1
ATOM 694 C CA . SER A 1 92 ? 22.240 -25.955 -0.341 1.00 38.38 92 SER A CA 1
ATOM 695 C C . SER A 1 92 ? 21.592 -24.666 0.142 1.00 38.38 92 SER A C 1
ATOM 697 O O . SER A 1 92 ? 22.283 -23.752 0.600 1.00 38.38 92 SER A O 1
ATOM 699 N N . ALA A 1 93 ? 20.272 -24.572 -0.014 1.00 40.31 93 ALA A N 1
ATOM 700 C CA . ALA A 1 93 ? 19.503 -23.435 0.455 1.00 40.31 93 ALA A CA 1
ATOM 701 C C . ALA A 1 93 ? 19.447 -23.498 1.984 1.00 40.31 93 ALA A C 1
ATOM 703 O O . ALA A 1 93 ? 18.482 -24.005 2.560 1.00 40.31 93 ALA A O 1
ATOM 704 N N . SER A 1 94 ? 20.522 -23.018 2.621 1.00 36.38 94 SER A N 1
ATOM 705 C CA . SER A 1 94 ? 20.609 -22.836 4.065 1.00 36.38 94 SER A CA 1
ATOM 706 C C . SER A 1 94 ? 19.402 -22.020 4.487 1.00 36.38 94 SER A C 1
ATOM 708 O O . SER A 1 94 ? 19.338 -20.816 4.244 1.00 36.38 94 SER A O 1
ATOM 710 N N . SER A 1 95 ? 18.420 -22.710 5.058 1.00 43.88 95 SER A N 1
ATOM 711 C CA . SER A 1 95 ? 17.176 -22.119 5.529 1.00 43.88 95 SER A CA 1
ATOM 712 C C . SER A 1 95 ? 17.457 -21.485 6.882 1.00 43.88 95 SER A C 1
ATOM 714 O O . SER A 1 95 ? 16.985 -21.951 7.916 1.00 43.88 95 SER A O 1
ATOM 716 N N . ASP A 1 96 ? 18.308 -20.459 6.849 1.00 37.41 96 ASP A N 1
ATOM 717 C CA . ASP A 1 96 ? 18.562 -19.569 7.965 1.00 37.41 96 ASP A CA 1
ATOM 718 C C . ASP A 1 96 ? 17.250 -18.841 8.244 1.00 37.41 96 ASP A C 1
ATOM 720 O O . ASP A 1 96 ? 16.855 -17.909 7.541 1.00 37.41 96 ASP A O 1
ATOM 724 N N . SER A 1 97 ? 16.501 -19.388 9.200 1.00 42.34 97 SER A N 1
ATOM 725 C CA . SER A 1 97 ? 15.181 -18.915 9.590 1.00 42.34 97 SER A CA 1
ATOM 726 C C . SER A 1 97 ? 15.350 -17.646 10.415 1.00 42.34 97 SER A C 1
ATOM 728 O O . SER A 1 97 ? 15.116 -17.660 11.624 1.00 42.34 97 SER A O 1
ATOM 730 N N . SER A 1 98 ? 15.780 -16.568 9.751 1.00 50.31 98 SER A N 1
ATOM 7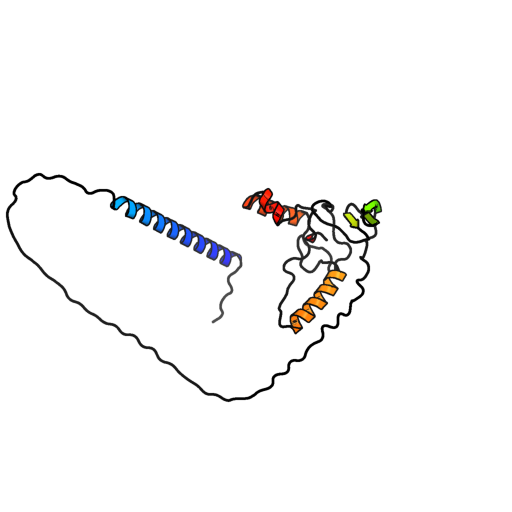31 C CA . SER A 1 98 ? 16.015 -15.256 10.345 1.00 50.31 98 SER A CA 1
ATOM 732 C C . SER A 1 98 ? 14.812 -14.871 11.198 1.00 50.31 98 SER A C 1
ATOM 734 O O . SER A 1 98 ? 13.718 -14.662 10.665 1.00 50.31 98 SER A O 1
ATOM 736 N N . GLU A 1 99 ? 15.013 -14.839 12.514 1.00 60.22 99 GLU A N 1
ATOM 737 C CA . GLU A 1 99 ? 13.946 -14.642 13.487 1.00 60.22 99 GLU A CA 1
ATOM 738 C C . GLU A 1 99 ? 13.256 -13.308 13.191 1.00 60.22 99 GLU A C 1
ATOM 740 O O . GLU A 1 99 ? 13.868 -12.241 13.270 1.00 60.22 99 GLU A O 1
ATOM 745 N N . PHE A 1 100 ? 12.008 -13.382 12.717 1.00 63.66 100 PHE A N 1
ATOM 746 C CA . PHE A 1 100 ? 11.345 -12.228 12.123 1.00 63.66 100 PHE A CA 1
ATOM 747 C C . PHE A 1 100 ? 11.078 -11.205 13.225 1.00 63.66 100 PHE A C 1
ATOM 749 O O . PHE A 1 100 ? 10.258 -11.447 14.111 1.00 63.66 100 PHE A O 1
ATOM 756 N N . ALA A 1 101 ? 11.810 -10.088 13.185 1.00 71.38 101 ALA A N 1
ATOM 757 C CA . ALA A 1 101 ? 11.779 -9.089 14.243 1.00 71.38 101 ALA A CA 1
ATOM 758 C C . ALA A 1 101 ? 10.327 -8.660 14.539 1.00 71.38 101 ALA A C 1
ATOM 760 O O . ALA A 1 101 ? 9.562 -8.430 13.595 1.00 71.38 101 ALA A O 1
ATOM 761 N N . PRO A 1 102 ? 9.929 -8.562 15.824 1.00 76.25 102 PRO A N 1
ATOM 762 C CA . PRO A 1 102 ? 8.551 -8.257 16.186 1.00 76.25 102 PRO A CA 1
ATOM 763 C C . PRO A 1 102 ? 8.118 -6.916 15.573 1.00 76.25 102 PRO A C 1
ATOM 765 O O . PRO A 1 102 ? 8.927 -5.983 15.510 1.00 76.25 102 PRO A O 1
ATOM 768 N N . PRO A 1 103 ? 6.863 -6.802 15.101 1.00 80.25 103 PRO A N 1
ATOM 769 C CA . PRO A 1 103 ? 6.420 -5.647 14.332 1.00 80.25 103 PRO A CA 1
ATOM 770 C C . PRO A 1 103 ? 6.540 -4.353 15.145 1.00 80.25 103 PRO A C 1
ATOM 772 O O . PRO A 1 103 ? 6.157 -4.288 16.314 1.00 80.25 103 PRO A O 1
ATOM 775 N N . VAL A 1 104 ? 7.063 -3.301 14.508 1.00 81.81 104 VAL A N 1
ATOM 776 C CA . VAL A 1 104 ? 7.271 -1.992 15.141 1.00 81.81 104 VAL A CA 1
ATOM 777 C C . VAL A 1 104 ? 5.929 -1.272 15.280 1.00 81.81 104 VAL A C 1
ATOM 779 O O . VAL A 1 104 ? 5.481 -0.564 14.378 1.00 81.81 104 VAL A O 1
ATOM 782 N N . VAL A 1 105 ? 5.276 -1.462 16.425 1.00 83.75 105 VAL A N 1
ATOM 783 C CA . VAL A 1 105 ? 4.005 -0.806 16.756 1.00 83.75 105 VAL A CA 1
ATOM 784 C C . VAL A 1 105 ? 4.246 0.678 17.080 1.00 83.75 105 VAL A C 1
ATOM 786 O O . VAL A 1 105 ? 5.085 0.978 17.933 1.00 83.75 105 VAL A O 1
ATOM 789 N N . PRO A 1 106 ? 3.536 1.631 16.446 1.00 84.75 106 PRO A N 1
ATOM 790 C CA . PRO A 1 106 ? 3.698 3.048 16.751 1.00 84.75 106 PRO A CA 1
ATOM 791 C C . PRO A 1 106 ? 3.030 3.445 18.071 1.00 84.75 106 PRO A C 1
ATOM 793 O O . PRO A 1 106 ? 1.944 2.975 18.407 1.00 84.75 106 PRO A O 1
ATOM 796 N N . SER A 1 107 ? 3.635 4.402 18.774 1.00 84.75 107 SER A N 1
ATOM 797 C CA . SER A 1 107 ? 2.999 5.095 19.898 1.00 84.75 107 SER A CA 1
ATOM 798 C C . SER A 1 107 ? 1.794 5.921 19.428 1.00 84.75 107 SER A C 1
ATOM 800 O O . SER A 1 107 ? 1.858 6.607 18.405 1.00 84.75 107 SER A O 1
ATOM 802 N N . GLY A 1 108 ? 0.704 5.910 20.195 1.00 86.50 108 GLY A N 1
ATOM 803 C CA . GLY A 1 108 ? -0.513 6.641 19.848 1.00 86.50 108 GLY A CA 1
ATOM 804 C C . GLY A 1 108 ? -1.627 6.485 20.877 1.00 86.50 108 GLY A C 1
ATOM 805 O O . GLY A 1 108 ? -1.420 5.933 21.958 1.00 86.50 108 GLY A O 1
ATOM 806 N N . ASN A 1 109 ? -2.820 6.959 20.524 1.00 91.75 109 ASN A N 1
ATOM 807 C CA . ASN A 1 109 ? -4.041 6.627 21.249 1.00 91.75 109 ASN A CA 1
ATOM 808 C C . ASN A 1 109 ? -4.465 5.198 20.879 1.00 91.75 109 ASN A C 1
ATOM 810 O O . ASN A 1 109 ? -4.864 4.966 19.736 1.00 91.75 109 ASN A O 1
ATOM 814 N N . THR A 1 110 ? -4.371 4.272 21.835 1.00 95.31 110 THR A N 1
ATOM 815 C CA . THR A 1 110 ? -4.631 2.839 21.638 1.00 95.31 110 THR A CA 1
ATOM 816 C C . THR A 1 110 ? -5.953 2.424 22.276 1.00 95.31 110 THR A C 1
ATOM 818 O O . THR A 1 110 ? -6.136 2.542 23.487 1.00 95.31 110 THR A O 1
ATOM 821 N N . VAL A 1 111 ? -6.854 1.865 21.471 1.00 97.12 111 VAL A N 1
ATOM 822 C CA . VAL A 1 111 ? -8.140 1.305 21.900 1.00 97.12 111 VAL A CA 1
ATOM 823 C C . VAL A 1 111 ? -8.126 -0.205 21.672 1.00 97.12 111 VAL A C 1
ATOM 825 O O . VAL A 1 111 ? -7.947 -0.666 20.546 1.00 97.12 111 VAL A O 1
ATOM 828 N N . SER A 1 112 ? -8.342 -0.997 22.725 1.00 96.50 112 SER A N 1
ATOM 829 C CA . SER A 1 112 ? -8.539 -2.445 22.574 1.00 96.50 112 SER A CA 1
ATOM 830 C C . SER A 1 112 ? -9.879 -2.733 21.894 1.00 96.50 112 SER A C 1
ATOM 832 O O . SER A 1 112 ? -10.908 -2.170 22.270 1.00 96.50 112 SER A O 1
ATOM 834 N N . LYS A 1 113 ? -9.871 -3.618 20.894 1.00 97.00 113 LYS A N 1
ATOM 835 C CA . LYS A 1 113 ? -11.053 -4.035 20.120 1.00 97.00 113 LYS A CA 1
ATOM 836 C C . LYS A 1 113 ? -11.436 -5.499 20.393 1.00 97.00 113 LYS A C 1
ATOM 838 O O . LYS A 1 113 ? -12.281 -6.047 19.691 1.00 97.00 113 LYS A O 1
ATOM 843 N N . GLY A 1 114 ? -10.830 -6.124 21.406 1.00 96.31 114 GLY A N 1
ATOM 844 C CA . GLY A 1 114 ? -11.020 -7.534 21.758 1.00 96.31 114 GLY A CA 1
ATOM 845 C C . GLY A 1 114 ? -9.980 -8.454 21.116 1.00 96.31 114 GLY A C 1
ATOM 846 O O . GLY A 1 114 ? -8.844 -8.050 20.871 1.00 96.31 114 GLY A O 1
ATOM 847 N N . THR A 1 115 ? -10.361 -9.704 20.858 1.00 97.19 115 THR A N 1
ATOM 848 C CA . THR A 1 115 ? -9.485 -10.739 20.291 1.00 97.19 115 THR A CA 1
ATOM 849 C C . THR A 1 115 ? -10.135 -11.436 19.101 1.00 97.19 115 THR A C 1
ATOM 851 O O . THR A 1 115 ? -11.358 -11.483 18.956 1.00 97.19 115 THR A O 1
ATOM 854 N N . THR A 1 116 ? -9.307 -11.995 18.223 1.00 95.12 116 THR A N 1
ATOM 855 C CA . THR A 1 116 ? -9.756 -12.922 17.178 1.00 95.12 116 THR A CA 1
ATOM 856 C C . THR A 1 116 ? -10.142 -14.275 17.786 1.00 95.12 116 THR A C 1
ATOM 858 O O . THR A 1 116 ? -9.668 -14.650 18.857 1.00 95.12 116 THR A O 1
ATOM 861 N N . SER A 1 117 ? -10.901 -15.090 17.047 1.00 96.25 117 SER A N 1
ATOM 862 C CA . SER A 1 117 ? -11.209 -16.482 17.427 1.00 96.25 117 SER A CA 1
ATOM 863 C C . SER A 1 117 ? -9.987 -17.413 17.530 1.00 96.25 117 SER A C 1
ATOM 865 O O . SER A 1 117 ? -10.135 -18.566 17.926 1.00 96.25 117 SER A O 1
ATOM 867 N N . LYS A 1 118 ? -8.786 -16.928 17.181 1.00 96.75 118 LYS A N 1
ATOM 868 C CA . LYS A 1 118 ? -7.499 -17.627 17.323 1.00 96.75 118 LYS A CA 1
ATOM 869 C C . LYS A 1 118 ? -6.627 -17.080 18.464 1.00 96.75 118 LYS A C 1
ATOM 871 O O . LYS A 1 118 ? -5.501 -17.532 18.619 1.00 96.75 118 LYS A O 1
ATOM 876 N N . GLY A 1 119 ? -7.123 -16.118 19.245 1.00 96.69 119 GLY A N 1
ATOM 877 C CA . GLY A 1 119 ? -6.416 -15.530 20.388 1.00 96.69 119 GLY A CA 1
ATOM 878 C C . GLY A 1 119 ? -5.626 -14.252 20.088 1.00 96.69 119 GLY A C 1
ATOM 879 O O . GLY A 1 119 ? -5.353 -13.513 21.024 1.00 96.69 119 GLY A O 1
ATOM 880 N N . PHE A 1 120 ? -5.330 -13.937 18.819 1.00 96.94 120 PHE A N 1
ATOM 881 C CA . PHE A 1 120 ? -4.626 -12.697 18.455 1.00 96.94 120 PHE A CA 1
ATOM 882 C C . PHE A 1 120 ? -5.392 -11.453 18.940 1.00 96.94 120 PHE A C 1
ATOM 884 O O . PHE A 1 120 ? -6.604 -11.343 18.712 1.00 96.94 120 PHE A O 1
ATOM 891 N N . GLN A 1 121 ? -4.686 -10.521 19.571 1.00 97.06 121 GLN A N 1
ATOM 892 C CA . GLN A 1 121 ? -5.173 -9.262 20.126 1.00 97.06 121 GLN A CA 1
ATOM 893 C C . GLN A 1 121 ? -5.488 -8.267 19.006 1.00 97.06 121 GLN A C 1
ATOM 895 O O . GLN A 1 121 ? -4.639 -7.997 18.157 1.00 97.06 121 GLN A O 1
ATOM 900 N N . ILE A 1 122 ? -6.681 -7.669 19.025 1.00 97.56 122 ILE A N 1
ATOM 901 C CA . ILE A 1 122 ? -7.091 -6.633 18.070 1.00 97.56 122 ILE A CA 1
ATOM 902 C C . ILE A 1 122 ? -7.018 -5.272 18.766 1.00 97.56 122 ILE A C 1
ATOM 904 O O . ILE A 1 122 ? -7.663 -5.045 19.793 1.00 97.56 122 ILE A O 1
ATOM 908 N N . GLN A 1 123 ? -6.249 -4.353 18.197 1.00 97.56 123 GLN A N 1
ATOM 909 C CA . GLN A 1 123 ? -6.059 -2.995 18.702 1.00 97.56 123 GLN A CA 1
ATOM 910 C C . GLN A 1 123 ? -6.320 -1.982 17.588 1.00 97.56 123 GLN A C 1
ATOM 912 O O . GLN A 1 123 ? -6.085 -2.252 16.414 1.00 97.56 123 GLN A O 1
ATOM 917 N N . GLU A 1 124 ? -6.786 -0.797 17.954 1.00 97.25 124 GLU A N 1
ATOM 918 C CA . GLU A 1 124 ? -6.895 0.350 17.060 1.00 97.25 124 GLU A CA 1
ATOM 919 C C . GLU A 1 124 ? -5.988 1.453 17.600 1.00 97.25 124 GLU A C 1
ATOM 921 O O . GLU A 1 124 ? -6.168 1.893 18.734 1.00 97.25 124 GLU A O 1
ATOM 926 N N . ILE A 1 125 ? -4.992 1.866 16.818 1.00 96.06 125 ILE A N 1
ATOM 927 C CA . ILE A 1 125 ? -3.997 2.867 17.217 1.00 96.06 125 ILE A CA 1
ATOM 928 C C . ILE A 1 125 ? -4.092 4.028 16.239 1.00 96.06 125 ILE A C 1
ATOM 930 O O . ILE A 1 125 ? -3.895 3.849 15.035 1.00 96.06 125 ILE A O 1
ATOM 934 N N . ASN A 1 126 ? -4.434 5.214 16.748 1.00 94.69 126 ASN A N 1
ATOM 935 C CA . ASN A 1 126 ? -4.694 6.413 15.939 1.00 94.69 126 ASN A CA 1
ATOM 936 C C . ASN A 1 126 ? -5.702 6.159 14.786 1.00 94.69 126 ASN A C 1
ATOM 938 O O . ASN A 1 126 ? -5.555 6.700 13.694 1.00 94.69 126 ASN A O 1
ATOM 942 N N . GLY A 1 127 ? -6.704 5.298 15.010 1.00 95.44 127 GLY A N 1
ATOM 943 C CA . GLY A 1 127 ? -7.728 4.932 14.021 1.00 95.44 127 GLY A CA 1
ATOM 944 C C . GLY A 1 127 ? -7.329 3.847 13.008 1.00 95.44 127 GLY A C 1
ATOM 945 O O . GLY A 1 127 ? -8.175 3.418 12.229 1.00 95.44 127 GLY A O 1
ATOM 946 N N . ALA A 1 128 ? -6.081 3.366 13.007 1.00 97.19 128 ALA A N 1
ATOM 947 C CA . ALA A 1 128 ? -5.644 2.238 12.180 1.00 97.19 128 ALA A CA 1
ATOM 948 C C . ALA A 1 128 ? -5.703 0.913 12.967 1.00 97.19 128 ALA A C 1
ATOM 950 O O . ALA A 1 128 ? -5.395 0.887 14.157 1.00 97.19 128 ALA A O 1
ATOM 951 N N . THR A 1 129 ? -6.094 -0.192 12.319 1.00 97.56 129 THR A N 1
ATOM 952 C CA . THR A 1 129 ? -6.245 -1.504 12.985 1.00 97.56 129 THR A CA 1
ATOM 953 C C . THR A 1 129 ? -4.943 -2.305 12.981 1.00 97.56 129 THR A C 1
ATOM 955 O O . THR A 1 129 ? -4.318 -2.479 11.937 1.00 97.56 129 THR A O 1
ATOM 958 N N . TYR A 1 130 ? -4.592 -2.863 14.137 1.00 97.06 130 TYR A N 1
ATOM 959 C CA . TYR A 1 130 ? -3.455 -3.752 14.356 1.00 97.06 130 TYR A CA 1
ATOM 960 C C . TYR A 1 130 ? -3.940 -5.088 14.935 1.00 97.06 130 TYR A C 1
ATOM 962 O O . TYR A 1 130 ? -4.782 -5.105 15.836 1.00 97.06 130 TYR A O 1
ATOM 970 N N . ILE A 1 131 ? -3.391 -6.203 14.453 1.00 96.62 131 ILE A N 1
ATOM 971 C CA . ILE A 1 131 ? -3.613 -7.549 15.006 1.00 96.62 131 ILE A CA 1
ATOM 972 C C . ILE A 1 131 ? -2.250 -8.109 15.422 1.00 96.62 131 ILE A C 1
ATOM 974 O O . ILE A 1 131 ? -1.362 -8.215 14.583 1.00 96.62 131 ILE A O 1
ATOM 978 N N . ASP A 1 132 ? -2.056 -8.379 16.717 1.00 94.94 132 ASP A N 1
ATOM 979 C CA . ASP A 1 132 ? -0.748 -8.711 17.327 1.00 94.94 132 ASP A CA 1
ATOM 980 C C . ASP A 1 132 ? 0.399 -7.781 16.876 1.00 94.94 132 ASP A C 1
ATOM 982 O O . ASP A 1 132 ? 1.523 -8.188 16.596 1.00 94.94 132 ASP A O 1
ATOM 986 N N . GLY A 1 133 ? 0.093 -6.483 16.782 1.00 93.69 133 GLY A N 1
ATOM 987 C CA . GLY A 1 133 ? 1.040 -5.447 16.362 1.00 93.69 133 GLY A CA 1
ATOM 988 C C . GLY A 1 133 ? 1.271 -5.348 14.850 1.00 93.69 133 GLY A C 1
ATOM 989 O O . GLY A 1 133 ? 1.898 -4.390 14.405 1.00 93.69 133 GLY A O 1
ATOM 990 N N . VAL A 1 134 ? 0.723 -6.257 14.039 1.00 94.19 134 VAL A N 1
ATOM 991 C CA . VAL A 1 134 ? 0.747 -6.161 12.572 1.00 94.19 134 VAL A CA 1
ATOM 992 C C . VAL A 1 134 ? -0.371 -5.235 12.096 1.00 94.19 134 VAL A C 1
ATOM 994 O O . VAL A 1 134 ? -1.544 -5.482 12.372 1.00 94.19 134 VAL A O 1
ATOM 997 N N . LEU A 1 135 ? -0.015 -4.172 11.373 1.00 95.88 135 LEU A N 1
ATOM 998 C CA . LEU A 1 135 ? -0.953 -3.231 10.752 1.00 95.88 135 LEU A CA 1
ATOM 999 C C . LEU A 1 135 ? -1.759 -3.911 9.634 1.00 95.88 135 LEU A C 1
ATOM 1001 O O . LEU A 1 135 ? -1.180 -4.526 8.742 1.00 95.88 135 LEU A O 1
ATOM 1005 N N . ILE A 1 136 ? -3.088 -3.772 9.655 1.00 96.88 136 ILE A N 1
ATOM 1006 C CA . ILE A 1 136 ? -3.998 -4.388 8.680 1.00 96.88 136 ILE A CA 1
ATOM 1007 C C . ILE A 1 136 ? -4.727 -3.311 7.866 1.00 96.88 136 ILE A C 1
ATOM 1009 O O . ILE A 1 136 ? -5.479 -2.512 8.421 1.00 96.88 136 ILE A O 1
ATOM 1013 N N . ALA A 1 137 ? -4.559 -3.339 6.539 1.00 97.50 137 ALA A N 1
ATOM 1014 C CA . ALA A 1 137 ? -5.223 -2.435 5.595 1.00 97.50 137 ALA A CA 1
ATOM 1015 C C . ALA A 1 137 ? -5.923 -3.230 4.475 1.00 97.50 137 ALA A C 1
ATOM 1017 O O . ALA A 1 137 ? -5.310 -3.593 3.474 1.00 97.50 137 ALA A O 1
ATOM 1018 N N . ASN A 1 138 ? -7.215 -3.529 4.632 1.00 97.56 138 ASN A N 1
ATOM 1019 C CA . ASN A 1 138 ? -7.974 -4.366 3.693 1.00 97.56 138 ASN A CA 1
ATOM 1020 C C . ASN A 1 138 ? -9.450 -3.931 3.569 1.00 97.56 138 ASN A C 1
ATOM 1022 O O . ASN A 1 138 ? -9.838 -2.880 4.065 1.00 97.56 138 ASN A O 1
ATOM 1026 N N . LYS A 1 139 ? -10.285 -4.735 2.889 1.00 96.50 139 LYS A N 1
ATOM 1027 C CA . LYS A 1 139 ? -11.715 -4.440 2.637 1.00 96.50 139 LYS A CA 1
ATOM 1028 C C . LYS A 1 139 ? -12.607 -4.376 3.892 1.00 96.50 139 LYS A C 1
ATOM 1030 O O . LYS A 1 139 ? -13.749 -3.938 3.782 1.00 96.50 139 LYS A O 1
ATOM 1035 N N . THR A 1 140 ? -12.111 -4.827 5.044 1.00 96.31 140 THR A N 1
ATOM 1036 C CA . THR A 1 140 ? -12.789 -4.760 6.351 1.00 96.31 140 THR A CA 1
ATOM 1037 C C . THR A 1 140 ? -12.179 -3.669 7.231 1.00 96.31 140 THR A C 1
ATOM 1039 O O . THR A 1 140 ? -12.903 -2.957 7.921 1.00 96.31 140 THR A O 1
ATOM 1042 N N . TYR A 1 141 ? -10.852 -3.528 7.192 1.00 97.00 141 TYR A N 1
ATOM 1043 C CA . TYR A 1 141 ? -10.087 -2.588 8.007 1.00 97.00 141 TYR A CA 1
ATOM 1044 C C . TYR A 1 141 ? -9.479 -1.504 7.115 1.00 97.00 141 TYR A C 1
ATOM 1046 O O . TYR A 1 141 ? -8.431 -1.702 6.501 1.00 97.00 141 TYR A O 1
ATOM 1054 N N . ALA A 1 142 ? -10.166 -0.366 7.020 1.00 98.00 142 ALA A N 1
ATOM 1055 C CA . ALA A 1 142 ? -9.679 0.801 6.298 1.00 98.00 142 ALA A CA 1
ATOM 1056 C C . ALA A 1 142 ? -8.792 1.675 7.198 1.00 98.00 142 ALA A C 1
ATOM 1058 O O . ALA A 1 142 ? -9.084 1.870 8.376 1.00 98.00 142 ALA A O 1
ATOM 1059 N N . LEU A 1 143 ? -7.735 2.237 6.617 1.00 98.38 143 LEU A N 1
ATOM 1060 C CA . LEU A 1 143 ? -6.890 3.253 7.239 1.00 98.38 143 LEU A CA 1
ATOM 1061 C C . LEU A 1 143 ? -7.584 4.630 7.233 1.00 98.38 143 LEU A C 1
ATOM 1063 O O . LEU A 1 143 ? -8.331 4.927 6.291 1.00 98.38 143 LEU A O 1
ATOM 1067 N N . PRO A 1 144 ? -7.280 5.508 8.210 1.00 97.94 144 PRO A N 1
ATOM 1068 C CA . PRO A 1 144 ? -7.623 6.928 8.150 1.00 97.94 144 PRO A CA 1
ATOM 1069 C C . PRO A 1 144 ? -7.163 7.607 6.847 1.00 97.94 144 PRO A C 1
ATOM 1071 O O . PRO A 1 144 ? -6.142 7.245 6.255 1.00 97.94 144 PRO A O 1
ATOM 1074 N N . GLN A 1 145 ? -7.899 8.628 6.396 1.00 98.06 145 GLN A N 1
ATOM 1075 C CA . GLN A 1 145 ? -7.561 9.385 5.178 1.00 98.06 145 GLN A CA 1
ATOM 1076 C C . GLN A 1 145 ? -6.219 10.132 5.298 1.00 98.06 145 GLN A C 1
ATOM 1078 O O . GLN A 1 145 ? -5.516 10.326 4.306 1.00 98.06 145 GLN A O 1
ATOM 1083 N N . ASP A 1 146 ? -5.872 10.527 6.515 1.00 96.12 146 ASP A N 1
ATOM 1084 C CA . ASP A 1 146 ? -4.660 11.223 6.930 1.00 96.12 146 ASP A CA 1
ATOM 1085 C C . ASP A 1 146 ? -3.578 10.282 7.492 1.00 96.12 146 ASP A C 1
ATOM 1087 O O . ASP A 1 146 ? -2.541 10.758 7.948 1.00 96.12 146 ASP A O 1
ATOM 1091 N N . PHE A 1 147 ? -3.767 8.955 7.429 1.00 96.19 147 PHE A N 1
ATOM 1092 C CA . PHE A 1 147 ? -2.735 8.005 7.848 1.00 96.19 147 PHE A CA 1
ATOM 1093 C C . PHE A 1 147 ? -1.470 8.164 6.992 1.00 96.19 147 PHE A C 1
ATOM 1095 O O . PHE A 1 147 ? -1.518 7.993 5.767 1.00 96.19 147 PHE A O 1
ATOM 1102 N N . ILE A 1 148 ? -0.350 8.434 7.668 1.00 93.19 148 ILE A N 1
ATOM 1103 C CA . ILE A 1 148 ? 1.009 8.495 7.127 1.00 93.19 148 ILE A CA 1
ATOM 1104 C C . ILE A 1 148 ? 1.875 7.455 7.866 1.00 93.19 148 ILE A C 1
ATOM 1106 O O . ILE A 1 148 ? 1.838 7.420 9.099 1.00 93.19 148 ILE 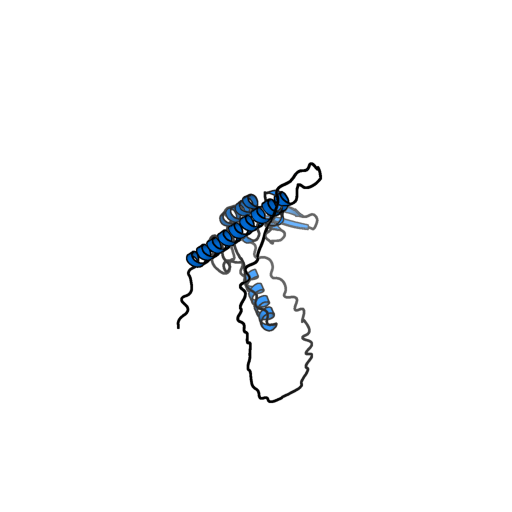A O 1
ATOM 1110 N N . PRO A 1 149 ? 2.686 6.649 7.155 1.00 91.75 149 PRO A N 1
ATOM 1111 C CA . PRO A 1 149 ? 3.638 5.719 7.763 1.00 91.75 149 PRO A CA 1
ATOM 1112 C C . PRO A 1 149 ? 4.585 6.393 8.764 1.00 91.75 149 PRO A C 1
ATOM 1114 O O . PRO A 1 149 ? 5.200 7.419 8.472 1.00 91.75 149 PRO A O 1
ATOM 1117 N N . THR A 1 150 ? 4.738 5.785 9.941 1.00 89.75 150 THR A N 1
ATOM 1118 C CA . THR A 1 150 ? 5.519 6.324 11.071 1.00 89.75 150 THR A CA 1
ATOM 1119 C C . THR A 1 150 ? 6.986 5.879 11.085 1.00 89.75 150 THR A C 1
ATOM 1121 O O . THR A 1 150 ? 7.818 6.560 11.681 1.00 89.75 150 THR A O 1
ATOM 1124 N N . ASN A 1 151 ? 7.326 4.773 10.410 1.00 89.88 151 ASN A N 1
ATOM 1125 C CA . ASN A 1 151 ? 8.687 4.221 10.336 1.00 89.88 151 ASN A CA 1
ATOM 1126 C C . ASN A 1 151 ? 9.282 4.091 8.904 1.00 89.88 151 ASN A C 1
ATOM 1128 O O . ASN A 1 151 ? 10.024 3.141 8.643 1.00 89.88 151 ASN A O 1
ATOM 1132 N N . PRO A 1 152 ? 9.021 5.002 7.945 1.00 91.25 152 PRO A N 1
ATOM 1133 C CA . PRO A 1 152 ? 9.585 4.870 6.608 1.00 91.25 152 PRO A CA 1
ATOM 1134 C C . PRO A 1 152 ? 11.105 5.109 6.613 1.00 91.25 152 PRO A C 1
ATOM 1136 O O . PRO A 1 152 ? 11.622 5.909 7.396 1.00 91.25 152 PRO A O 1
ATOM 1139 N N . ASP A 1 153 ? 11.815 4.433 5.713 1.00 91.81 153 ASP A N 1
ATOM 1140 C CA . ASP A 1 153 ? 13.248 4.601 5.444 1.00 91.81 153 ASP A CA 1
ATOM 1141 C C . ASP A 1 153 ? 13.574 6.032 4.994 1.00 91.81 153 ASP A C 1
ATOM 1143 O O . ASP A 1 153 ? 14.506 6.656 5.497 1.00 91.81 153 ASP A O 1
ATOM 1147 N N . GLN A 1 154 ? 12.731 6.588 4.117 1.00 92.44 154 GLN A N 1
ATOM 1148 C CA . GLN A 1 154 ? 12.785 7.980 3.671 1.00 92.44 154 GLN A CA 1
ATOM 1149 C C . GLN A 1 154 ? 11.490 8.719 4.050 1.00 92.44 154 GLN A C 1
ATOM 1151 O O . GLN A 1 154 ? 10.408 8.179 3.803 1.00 92.44 154 GLN A O 1
ATOM 1156 N N . PRO A 1 155 ? 11.544 9.960 4.580 1.00 92.69 155 PRO A N 1
ATOM 1157 C CA . PRO A 1 155 ? 10.350 10.719 4.957 1.00 92.69 155 PRO A CA 1
ATOM 1158 C C . PRO A 1 155 ? 9.317 10.825 3.829 1.00 92.69 155 PRO A C 1
ATOM 1160 O O . PRO A 1 155 ? 9.663 11.119 2.682 1.00 92.69 155 PRO A O 1
ATOM 1163 N N . VAL A 1 156 ? 8.038 10.615 4.152 1.00 92.88 156 VAL A N 1
ATOM 1164 C CA . VAL A 1 156 ? 6.932 10.721 3.188 1.00 92.88 156 VAL A CA 1
ATOM 1165 C C . VAL A 1 156 ? 6.743 12.184 2.783 1.00 92.88 156 VAL A C 1
ATOM 1167 O O . VAL A 1 156 ? 6.266 13.004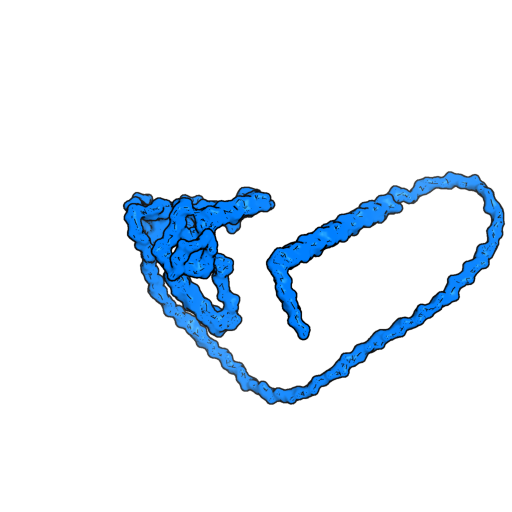 3.561 1.00 92.88 156 VAL A O 1
ATOM 1170 N N . ASN A 1 157 ? 7.130 12.508 1.548 1.00 92.31 157 ASN A N 1
ATOM 1171 C CA . ASN A 1 157 ? 7.134 13.870 1.003 1.00 92.31 157 ASN A CA 1
ATOM 1172 C C . ASN A 1 157 ? 6.398 14.006 -0.348 1.00 92.31 157 ASN A C 1
ATOM 1174 O O . ASN A 1 157 ? 6.456 15.058 -0.982 1.00 92.31 157 ASN A O 1
ATOM 1178 N N . ALA A 1 158 ? 5.714 12.949 -0.801 1.00 93.56 158 ALA A N 1
ATOM 1179 C CA . ALA A 1 158 ? 5.002 12.909 -2.075 1.00 93.56 158 ALA A CA 1
ATOM 1180 C C . ALA A 1 158 ? 3.815 11.932 -2.044 1.00 93.56 158 ALA A C 1
ATOM 1182 O O . ALA A 1 158 ? 3.873 10.890 -1.395 1.00 93.56 158 ALA A O 1
ATOM 1183 N N . ASP A 1 159 ? 2.777 12.221 -2.838 1.00 95.88 159 ASP A N 1
ATOM 1184 C CA . ASP A 1 159 ? 1.571 11.386 -2.993 1.00 95.88 159 ASP A CA 1
ATOM 1185 C C . ASP A 1 159 ? 1.838 9.949 -3.478 1.00 95.88 159 ASP A C 1
ATOM 1187 O O . ASP A 1 159 ? 0.995 9.070 -3.310 1.00 95.88 159 ASP A O 1
ATOM 1191 N N . ARG A 1 160 ? 2.993 9.696 -4.104 1.00 95.62 160 ARG A N 1
ATOM 1192 C CA . ARG A 1 160 ? 3.468 8.351 -4.443 1.00 95.62 160 ARG A CA 1
ATOM 1193 C C . ARG A 1 160 ? 4.989 8.299 -4.396 1.00 95.62 160 ARG A C 1
ATOM 1195 O O . ARG A 1 160 ? 5.644 9.146 -5.003 1.00 95.62 160 ARG A O 1
ATOM 1202 N N . SER A 1 161 ? 5.535 7.256 -3.778 1.00 94.06 161 SER A N 1
ATOM 1203 C CA . SER A 1 161 ? 6.976 7.010 -3.673 1.00 94.06 161 SER A CA 1
ATOM 1204 C C . SER A 1 161 ? 7.347 5.567 -4.048 1.00 94.06 161 SER A C 1
ATOM 1206 O O . SER A 1 161 ? 6.493 4.699 -4.232 1.00 94.06 161 SER A O 1
ATOM 1208 N N . SER A 1 162 ? 8.645 5.316 -4.197 1.00 91.94 162 SER A N 1
ATOM 1209 C CA . SER A 1 162 ? 9.255 3.979 -4.268 1.00 91.94 162 SER A CA 1
ATOM 1210 C C . SER A 1 162 ? 10.421 3.821 -3.282 1.00 91.94 162 SER A C 1
ATOM 1212 O O . SER A 1 162 ? 11.169 2.858 -3.389 1.00 91.94 162 SER A O 1
ATOM 1214 N N . THR A 1 163 ? 10.592 4.780 -2.365 1.00 87.81 163 THR A N 1
ATOM 1215 C CA . THR A 1 163 ? 11.662 4.826 -1.348 1.00 87.81 163 THR A CA 1
ATOM 1216 C C . THR A 1 163 ? 11.140 5.187 0.047 1.00 87.81 163 THR A C 1
ATOM 1218 O O . THR A 1 163 ? 11.751 4.828 1.043 1.00 87.81 163 THR A O 1
ATOM 1221 N N . CYS A 1 164 ? 9.990 5.862 0.140 1.00 91.56 164 CYS A N 1
ATOM 1222 C CA . CYS A 1 164 ? 9.290 6.114 1.400 1.00 91.56 164 CYS A CA 1
ATOM 1223 C C . CYS A 1 164 ? 8.467 4.868 1.765 1.00 91.56 164 CYS A C 1
ATOM 1225 O O . CYS A 1 164 ? 7.260 4.843 1.553 1.00 91.56 164 CYS A O 1
ATOM 1227 N N . LEU A 1 165 ? 9.147 3.808 2.195 1.00 93.75 165 LEU A N 1
ATOM 1228 C CA . LEU A 1 165 ? 8.593 2.513 2.610 1.00 93.75 165 LEU A CA 1
ATOM 1229 C C . LEU A 1 165 ? 9.191 2.140 3.970 1.00 93.75 165 LEU A C 1
ATOM 1231 O O . LEU A 1 165 ? 10.277 2.623 4.282 1.00 93.75 165 LEU A O 1
ATOM 1235 N N . ASP A 1 166 ? 8.521 1.307 4.770 1.00 93.31 166 ASP A N 1
ATOM 1236 C CA . ASP A 1 166 ? 9.023 0.886 6.090 1.00 93.31 166 ASP A CA 1
ATOM 1237 C C . ASP A 1 166 ? 10.475 0.352 6.054 1.00 93.31 166 ASP A C 1
ATOM 1239 O O . ASP A 1 166 ? 10.886 -0.335 5.116 1.00 93.31 166 ASP A O 1
ATOM 1243 N N . LYS A 1 167 ? 11.260 0.655 7.095 1.00 91.50 167 LYS A N 1
ATOM 1244 C CA . LYS A 1 167 ? 12.682 0.265 7.192 1.00 91.50 167 LYS A CA 1
ATOM 1245 C C . LYS A 1 167 ? 12.902 -1.246 7.231 1.00 91.50 167 LYS A C 1
ATOM 1247 O O . LYS A 1 167 ? 13.872 -1.729 6.648 1.00 91.50 167 LYS A O 1
ATOM 1252 N N . THR A 1 168 ? 12.026 -1.997 7.894 1.00 91.38 168 THR A N 1
ATOM 1253 C CA . THR A 1 168 ? 12.108 -3.465 7.971 1.00 91.38 168 THR A CA 1
ATOM 1254 C C . THR A 1 168 ? 11.829 -4.067 6.596 1.00 91.38 168 THR A C 1
ATOM 1256 O O . THR A 1 168 ? 12.598 -4.907 6.123 1.00 91.38 168 THR A O 1
ATOM 1259 N N . LEU A 1 169 ? 10.808 -3.552 5.899 1.00 92.94 169 LEU A N 1
ATOM 1260 C CA . LEU A 1 169 ? 10.528 -3.880 4.496 1.00 92.94 169 LEU A CA 1
ATOM 1261 C C . LEU A 1 169 ? 11.732 -3.563 3.598 1.00 92.94 169 LEU A C 1
ATOM 1263 O O . LEU A 1 169 ? 12.159 -4.426 2.832 1.00 92.94 169 LEU A O 1
ATOM 1267 N N . MET A 1 170 ? 12.316 -2.366 3.698 1.00 94.62 170 MET A N 1
ATOM 1268 C CA . MET A 1 170 ? 13.461 -1.964 2.871 1.00 94.62 170 MET A CA 1
ATOM 1269 C C . MET A 1 170 ? 14.723 -2.797 3.152 1.00 94.62 170 MET A C 1
ATOM 1271 O O . MET A 1 170 ? 15.451 -3.134 2.217 1.00 94.62 170 MET A O 1
ATOM 1275 N N . SER A 1 171 ? 14.954 -3.203 4.403 1.00 93.69 171 SER A N 1
ATOM 1276 C CA . SER A 1 171 ? 16.030 -4.133 4.777 1.00 93.69 171 SER A CA 1
ATOM 1277 C C . SER A 1 171 ? 15.844 -5.516 4.128 1.00 93.69 171 SER A C 1
ATOM 1279 O O . SER A 1 171 ? 16.744 -6.022 3.447 1.00 93.69 171 SER A O 1
ATOM 1281 N N . ALA A 1 172 ? 14.642 -6.093 4.241 1.00 95.06 172 ALA A N 1
ATOM 1282 C CA . ALA A 1 172 ? 14.300 -7.371 3.613 1.00 95.06 172 ALA A CA 1
ATOM 1283 C C . ALA A 1 172 ? 14.358 -7.297 2.073 1.00 95.06 172 ALA A C 1
ATOM 1285 O O . ALA A 1 172 ? 14.903 -8.195 1.427 1.00 95.06 172 ALA A O 1
ATOM 1286 N N . TRP A 1 173 ? 13.881 -6.197 1.479 1.00 96.00 173 TRP A N 1
ATOM 1287 C CA . TRP A 1 173 ? 13.991 -5.926 0.042 1.00 96.00 173 TRP A CA 1
ATOM 1288 C C . TRP A 1 173 ? 15.450 -5.914 -0.426 1.00 96.00 173 TRP A C 1
ATOM 1290 O O . TRP A 1 173 ? 15.762 -6.531 -1.443 1.00 96.00 173 TRP A O 1
ATOM 1300 N N . ASN A 1 174 ? 16.355 -5.257 0.305 1.00 95.81 174 ASN A N 1
ATOM 1301 C CA . ASN A 1 174 ? 17.771 -5.189 -0.068 1.00 95.81 174 ASN A CA 1
ATOM 1302 C C . ASN A 1 174 ? 18.449 -6.571 -0.026 1.00 95.81 174 ASN A C 1
ATOM 1304 O O . ASN A 1 174 ? 19.267 -6.876 -0.897 1.00 95.81 174 ASN A O 1
ATOM 1308 N N . THR A 1 175 ? 18.062 -7.429 0.922 1.00 97.38 175 THR A N 1
ATOM 1309 C CA . THR A 1 175 ? 18.513 -8.831 0.980 1.00 97.38 175 THR A CA 1
ATOM 1310 C C . THR A 1 175 ? 17.995 -9.624 -0.225 1.00 97.38 175 THR A C 1
ATOM 1312 O O . THR A 1 175 ? 18.786 -10.188 -0.980 1.00 97.38 175 THR A O 1
ATOM 1315 N N . MET A 1 176 ? 16.688 -9.568 -0.502 1.00 97.94 176 MET A N 1
ATOM 1316 C CA . MET A 1 176 ? 16.090 -10.228 -1.671 1.00 97.94 176 MET A CA 1
ATOM 1317 C C . MET A 1 176 ? 16.685 -9.729 -3.002 1.00 97.94 176 MET A C 1
ATOM 1319 O O . MET A 1 176 ? 16.913 -10.522 -3.914 1.00 97.94 176 MET A O 1
ATOM 1323 N N . LEU A 1 177 ? 16.964 -8.428 -3.126 1.00 98.00 177 LEU A N 1
ATOM 1324 C CA . LEU A 1 177 ? 17.578 -7.825 -4.312 1.00 98.00 177 LEU A CA 1
ATOM 1325 C C . LEU A 1 177 ? 19.017 -8.317 -4.526 1.00 98.00 177 LEU A C 1
ATOM 1327 O O . LEU A 1 177 ? 19.402 -8.580 -5.667 1.00 98.00 177 LEU A O 1
ATOM 1331 N N . LYS A 1 178 ? 19.801 -8.481 -3.454 1.00 98.19 178 LYS A N 1
ATOM 1332 C CA . LYS A 1 178 ? 21.149 -9.067 -3.508 1.00 98.19 178 LYS A CA 1
ATOM 1333 C C . LYS A 1 178 ? 21.098 -10.503 -4.038 1.00 98.19 178 LYS A C 1
ATOM 1335 O O . LYS A 1 178 ? 21.823 -10.826 -4.980 1.00 98.19 178 LYS A O 1
ATOM 1340 N N . ASP A 1 179 ? 20.206 -11.330 -3.502 1.00 98.38 179 ASP A N 1
ATOM 1341 C CA . ASP A 1 179 ? 20.090 -12.744 -3.883 1.00 98.38 179 ASP A CA 1
ATOM 1342 C C . ASP A 1 179 ? 19.503 -12.927 -5.291 1.00 98.38 179 ASP A C 1
ATOM 1344 O O . ASP A 1 179 ? 19.927 -13.811 -6.039 1.00 98.38 179 ASP A O 1
ATOM 1348 N N . ALA A 1 180 ? 18.580 -12.051 -5.698 1.00 98.56 180 ALA A N 1
ATOM 1349 C CA . ALA A 1 180 ? 18.098 -11.961 -7.073 1.00 98.56 180 ALA A CA 1
ATOM 1350 C C . ALA A 1 180 ? 19.237 -11.582 -8.038 1.00 98.56 180 ALA A C 1
ATOM 1352 O O . ALA A 1 180 ? 19.431 -12.254 -9.052 1.00 98.56 180 ALA A O 1
ATOM 1353 N N . THR A 1 181 ? 20.045 -10.576 -7.687 1.00 98.31 181 THR A N 1
ATOM 1354 C CA . THR A 1 181 ? 21.199 -10.132 -8.489 1.00 98.31 181 THR A CA 1
ATOM 1355 C C . THR A 1 181 ? 22.242 -11.245 -8.634 1.00 98.31 181 THR A C 1
ATOM 1357 O O . THR A 1 181 ? 22.734 -11.480 -9.736 1.00 98.31 181 THR A O 1
ATOM 1360 N N . ALA A 1 182 ? 22.524 -11.995 -7.562 1.00 98.50 182 ALA A N 1
ATOM 1361 C CA . ALA A 1 182 ? 23.420 -13.157 -7.593 1.00 98.50 182 ALA A CA 1
ATOM 1362 C C . ALA A 1 182 ? 22.914 -14.298 -8.503 1.00 98.50 182 ALA A C 1
ATOM 1364 O O . ALA A 1 182 ? 23.710 -15.097 -8.991 1.00 98.50 182 ALA A O 1
ATOM 1365 N N . LYS A 1 183 ? 21.604 -14.355 -8.775 1.00 98.56 183 LYS A N 1
ATOM 1366 C CA . LYS A 1 183 ? 20.963 -15.278 -9.732 1.00 98.56 183 LYS A CA 1
ATOM 1367 C C . LYS A 1 183 ? 20.793 -14.671 -11.137 1.00 98.56 183 LYS A C 1
ATOM 1369 O O . LYS A 1 183 ? 20.095 -15.248 -11.967 1.00 98.56 183 LYS A O 1
ATOM 1374 N N . GLY A 1 184 ? 21.390 -13.507 -11.410 1.00 98.50 184 GLY A N 1
ATOM 1375 C CA . GLY A 1 184 ? 21.279 -12.798 -12.692 1.00 98.50 184 GLY A CA 1
ATOM 1376 C C . GLY A 1 184 ? 19.927 -12.113 -12.935 1.00 98.50 184 GLY A C 1
ATOM 1377 O O . GLY A 1 184 ? 19.653 -11.678 -14.054 1.00 98.50 184 GLY A O 1
ATOM 1378 N N . LEU A 1 185 ? 19.069 -12.010 -11.916 1.00 98.56 185 LEU A N 1
ATOM 1379 C CA . LEU A 1 185 ? 17.746 -11.394 -12.013 1.00 98.56 185 LEU A CA 1
ATOM 1380 C C . LEU A 1 185 ? 17.822 -9.888 -11.728 1.00 98.56 185 LEU A C 1
ATOM 1382 O O . LEU A 1 185 ? 18.482 -9.448 -10.791 1.00 98.56 185 LEU A O 1
ATOM 1386 N N . ASN A 1 186 ? 17.082 -9.097 -12.505 1.00 97.12 186 ASN A N 1
ATOM 1387 C CA . ASN A 1 186 ? 16.971 -7.647 -12.338 1.00 97.12 186 ASN A CA 1
ATOM 1388 C C . ASN A 1 186 ? 15.548 -7.285 -11.881 1.00 97.12 186 ASN A C 1
ATOM 1390 O O . ASN A 1 186 ? 14.628 -7.226 -12.700 1.00 97.12 186 ASN A O 1
ATOM 1394 N N . ILE A 1 187 ? 15.371 -7.076 -10.573 1.00 97.75 187 ILE A N 1
ATOM 1395 C CA . ILE A 1 187 ? 14.088 -6.718 -9.949 1.00 97.75 187 ILE A CA 1
ATOM 1396 C C . ILE A 1 187 ? 14.115 -5.287 -9.397 1.00 97.75 187 ILE A C 1
ATOM 1398 O O . ILE A 1 187 ? 15.153 -4.795 -8.964 1.00 97.75 187 ILE A O 1
ATOM 1402 N N . TYR A 1 188 ? 12.966 -4.606 -9.403 1.00 96.44 188 TYR A N 1
ATOM 1403 C CA . TYR A 1 188 ? 12.847 -3.222 -8.932 1.00 96.44 188 TYR A CA 1
ATOM 1404 C C . TYR A 1 188 ? 11.463 -2.926 -8.335 1.00 96.44 188 TYR A C 1
ATOM 1406 O O . TYR A 1 188 ? 10.459 -3.528 -8.719 1.00 96.44 188 TYR A O 1
ATOM 1414 N N . ILE A 1 189 ? 11.394 -1.943 -7.432 1.00 96.00 189 ILE A N 1
ATOM 1415 C CA . ILE A 1 189 ? 10.144 -1.492 -6.805 1.00 96.00 189 ILE A CA 1
ATOM 1416 C C . ILE A 1 189 ? 9.308 -0.706 -7.830 1.00 96.00 189 ILE A C 1
ATOM 1418 O O . ILE A 1 189 ? 9.520 0.486 -8.062 1.00 96.00 189 ILE A O 1
ATOM 1422 N N . ALA A 1 190 ? 8.336 -1.370 -8.461 1.00 94.38 190 ALA A N 1
ATOM 1423 C CA . ALA A 1 190 ? 7.465 -0.752 -9.466 1.00 94.38 190 ALA A CA 1
ATOM 1424 C C . ALA A 1 190 ? 6.484 0.284 -8.874 1.00 94.38 190 ALA A C 1
ATOM 1426 O O . ALA A 1 190 ? 6.120 1.253 -9.546 1.00 94.38 190 ALA A O 1
ATOM 1427 N N . SER A 1 191 ? 6.065 0.116 -7.616 1.00 94.06 191 SER A N 1
ATOM 1428 C CA . SER A 1 191 ? 5.379 1.140 -6.820 1.00 94.06 191 SER A CA 1
ATOM 1429 C C . SER A 1 191 ? 5.510 0.821 -5.334 1.00 94.06 191 SER A C 1
ATOM 1431 O O . SER A 1 191 ? 5.116 -0.265 -4.927 1.00 94.06 191 SER A O 1
ATOM 1433 N N . GLY A 1 192 ? 5.996 1.777 -4.542 1.00 95.69 192 GLY A N 1
ATOM 1434 C CA . GLY A 1 192 ? 5.888 1.748 -3.084 1.00 95.69 192 GLY A CA 1
ATOM 1435 C C . GLY A 1 192 ? 4.658 2.531 -2.628 1.00 95.69 192 GLY A C 1
ATOM 1436 O O . GLY A 1 192 ? 3.591 2.405 -3.248 1.00 95.69 192 GLY A O 1
ATOM 1437 N N . TYR A 1 193 ? 4.842 3.354 -1.592 1.00 97.44 193 TYR A N 1
ATOM 1438 C CA . TYR A 1 193 ? 3.813 4.183 -0.963 1.00 97.44 193 TYR A CA 1
ATOM 1439 C C . TYR A 1 193 ? 2.925 4.968 -1.948 1.00 97.44 193 TYR A C 1
ATOM 1441 O O . TYR A 1 193 ? 3.393 5.467 -2.978 1.00 97.44 193 TYR A O 1
ATOM 1449 N N . ARG A 1 194 ? 1.643 5.108 -1.600 1.00 98.06 194 ARG A N 1
ATOM 1450 C CA . ARG A 1 194 ? 0.592 5.909 -2.237 1.00 98.06 194 ARG A CA 1
ATOM 1451 C C . ARG A 1 194 ? -0.293 6.524 -1.149 1.00 98.06 194 ARG A C 1
ATOM 1453 O O . ARG A 1 194 ? -0.881 5.790 -0.362 1.00 98.06 194 ARG A O 1
ATOM 1460 N N . SER A 1 195 ? -0.468 7.842 -1.162 1.00 98.06 195 SER A N 1
ATOM 1461 C CA . SER A 1 195 ? -1.410 8.519 -0.262 1.00 98.06 195 SER A CA 1
ATOM 1462 C C . SER A 1 195 ? -2.861 8.103 -0.537 1.00 98.06 195 SER A C 1
ATOM 1464 O O . SER A 1 195 ? -3.206 7.684 -1.650 1.00 98.06 195 SER A O 1
ATOM 1466 N N . TYR A 1 196 ? -3.748 8.308 0.442 1.00 98.56 196 TYR A N 1
ATOM 1467 C CA . TYR A 1 196 ? -5.195 8.149 0.260 1.00 98.56 196 TYR A CA 1
ATOM 1468 C C . TYR A 1 196 ? -5.703 8.915 -0.974 1.00 98.56 196 TYR A C 1
ATOM 1470 O O . TYR A 1 196 ? -6.415 8.364 -1.814 1.00 98.56 196 TYR A O 1
ATOM 1478 N N . ASN A 1 197 ? -5.277 10.173 -1.135 1.00 98.50 197 ASN A N 1
ATOM 1479 C CA . ASN A 1 197 ? -5.682 11.037 -2.246 1.00 98.50 197 ASN A CA 1
ATOM 1480 C C . ASN A 1 197 ? -5.149 10.533 -3.600 1.00 98.50 197 ASN A C 1
ATOM 1482 O O . ASN A 1 197 ? -5.851 10.613 -4.615 1.00 98.50 197 ASN A O 1
ATOM 1486 N N . TYR A 1 198 ? -3.951 9.942 -3.640 1.00 98.38 198 TYR A N 1
ATOM 1487 C CA . TYR A 1 198 ? -3.477 9.235 -4.830 1.00 98.38 198 TYR A CA 1
ATOM 1488 C C . TYR A 1 198 ? -4.352 8.011 -5.125 1.00 98.38 198 TYR A C 1
ATOM 1490 O O . TYR A 1 198 ? -4.719 7.776 -6.279 1.00 98.38 198 TYR A O 1
ATOM 1498 N N . GLN A 1 199 ? -4.753 7.263 -4.093 1.00 98.69 199 GLN A N 1
ATOM 1499 C CA . GLN A 1 199 ? -5.597 6.081 -4.249 1.00 98.69 199 GLN A CA 1
ATOM 1500 C C . GLN A 1 199 ? -7.018 6.415 -4.727 1.00 98.69 199 GLN A C 1
ATOM 1502 O O . GLN A 1 199 ? -7.533 5.692 -5.580 1.00 98.69 199 GLN A O 1
ATOM 1507 N N . VAL A 1 200 ? -7.610 7.541 -4.305 1.00 98.75 200 VAL A N 1
ATOM 1508 C CA . VAL A 1 200 ? -8.860 8.089 -4.883 1.00 98.75 200 VAL A CA 1
ATOM 1509 C C . VAL A 1 200 ? -8.722 8.250 -6.402 1.00 98.75 200 VAL A C 1
ATOM 1511 O O . VAL A 1 200 ? -9.567 7.783 -7.166 1.00 98.75 200 VAL A O 1
ATOM 1514 N N . ASN A 1 201 ? -7.622 8.852 -6.859 1.00 98.56 201 ASN A N 1
ATOM 1515 C CA . ASN A 1 201 ? -7.357 9.096 -8.280 1.00 98.56 201 ASN A CA 1
ATOM 1516 C C . ASN A 1 201 ? -7.036 7.823 -9.088 1.00 98.56 201 ASN A C 1
ATOM 1518 O O . ASN A 1 201 ? -7.230 7.805 -10.308 1.00 98.56 201 ASN A O 1
ATOM 1522 N N . VAL A 1 202 ? -6.533 6.768 -8.441 1.00 98.31 202 VAL A N 1
ATOM 1523 C CA . VAL A 1 202 ? -6.325 5.447 -9.056 1.00 98.31 202 VAL A CA 1
ATOM 1524 C C . VAL A 1 202 ? -7.651 4.697 -9.169 1.00 98.31 202 VAL A C 1
ATOM 1526 O O . VAL A 1 202 ? -8.035 4.315 -10.273 1.00 98.31 202 VAL A O 1
ATOM 1529 N N . TYR A 1 203 ? -8.379 4.548 -8.061 1.00 98.69 203 TYR A N 1
ATOM 1530 C CA . TYR A 1 203 ? -9.647 3.822 -8.006 1.00 98.69 203 TYR A CA 1
ATOM 1531 C C . TYR A 1 203 ? -10.695 4.442 -8.943 1.00 98.69 203 TYR A C 1
ATOM 1533 O O . TYR A 1 203 ? -11.233 3.751 -9.805 1.00 98.69 203 TYR A O 1
ATOM 1541 N N . ASN A 1 204 ? -10.898 5.764 -8.891 1.00 98.81 204 ASN A N 1
ATOM 1542 C CA . ASN A 1 204 ? -11.882 6.447 -9.742 1.00 98.81 204 ASN A CA 1
ATOM 1543 C C . ASN A 1 204 ? -11.558 6.354 -11.243 1.00 98.81 204 ASN A C 1
ATOM 1545 O O . ASN A 1 204 ? -12.468 6.406 -12.071 1.00 98.81 204 ASN A O 1
ATOM 1549 N N . ARG A 1 205 ? -10.280 6.193 -11.620 1.00 98.75 205 ARG A N 1
ATOM 1550 C CA . ARG A 1 205 ? -9.889 5.948 -13.017 1.00 98.75 205 ARG A CA 1
ATOM 1551 C C . ARG A 1 205 ? -10.365 4.578 -13.485 1.00 98.75 205 ARG A C 1
ATOM 1553 O O . ARG A 1 205 ? -10.915 4.485 -14.573 1.00 98.75 205 ARG A O 1
ATOM 1560 N N . TYR A 1 206 ? -10.180 3.554 -12.658 1.00 98.69 206 TYR A N 1
ATOM 1561 C CA . TYR A 1 206 ? -10.597 2.189 -12.961 1.00 98.69 206 TYR A CA 1
ATOM 1562 C C . TYR A 1 206 ? -12.119 2.028 -12.936 1.00 98.69 206 TYR A C 1
ATOM 1564 O O . TYR A 1 206 ? -12.679 1.504 -13.892 1.00 98.69 206 TYR A O 1
ATOM 1572 N N . VAL A 1 207 ? -12.814 2.606 -11.949 1.00 98.75 207 VAL A N 1
ATOM 1573 C CA . VAL A 1 207 ? -14.290 2.672 -11.934 1.00 98.75 207 VAL A CA 1
ATOM 1574 C C . VAL A 1 207 ? -14.838 3.338 -13.204 1.00 98.75 207 VAL A C 1
ATOM 1576 O O . VAL A 1 207 ? -15.830 2.872 -13.757 1.00 98.75 207 VAL A O 1
ATOM 1579 N N . LYS A 1 208 ? -14.185 4.399 -13.703 1.00 98.75 208 LYS A N 1
ATOM 1580 C CA . LYS A 1 208 ? -14.576 5.084 -14.947 1.00 98.75 208 LYS A CA 1
ATOM 1581 C C . LYS A 1 208 ? -14.298 4.271 -16.222 1.00 98.75 208 LYS A C 1
ATOM 1583 O O . LYS A 1 208 ? -14.950 4.524 -17.233 1.00 98.75 208 LYS A O 1
ATOM 1588 N N . SER A 1 209 ? -13.324 3.366 -16.205 1.00 98.50 209 SER A N 1
ATOM 1589 C CA . SER A 1 209 ? -12.951 2.546 -17.365 1.00 98.50 209 SER A CA 1
ATOM 1590 C C . SER A 1 209 ? -13.753 1.248 -17.439 1.00 98.50 209 SER A C 1
ATOM 1592 O O . SER A 1 209 ? -14.310 0.943 -18.491 1.00 98.50 209 SER A O 1
ATOM 1594 N N . ASP A 1 210 ? -13.855 0.539 -16.313 1.00 98.56 210 ASP A N 1
ATOM 1595 C CA . ASP A 1 210 ? -14.258 -0.872 -16.269 1.00 98.56 210 ASP A CA 1
ATOM 1596 C C . ASP A 1 210 ? -15.514 -1.093 -15.397 1.00 98.56 210 ASP A C 1
ATOM 1598 O O . ASP A 1 210 ? -16.076 -2.187 -15.354 1.00 98.56 210 ASP A O 1
ATOM 1602 N N . GLY A 1 211 ? -15.983 -0.050 -14.701 1.00 98.62 211 GLY A N 1
ATOM 1603 C CA . GLY A 1 211 ? -17.100 -0.109 -13.758 1.00 98.62 211 GLY A CA 1
ATOM 1604 C C . GLY A 1 211 ? -16.699 -0.578 -12.354 1.00 98.62 211 GLY A C 1
ATOM 1605 O O . GLY A 1 211 ? -15.689 -1.252 -12.150 1.00 98.62 211 GLY A O 1
ATOM 1606 N N . THR A 1 212 ? -17.513 -0.222 -11.354 1.00 98.44 212 THR A N 1
ATOM 1607 C CA . THR A 1 212 ? -17.224 -0.466 -9.927 1.00 98.44 212 THR A CA 1
ATOM 1608 C C . THR A 1 212 ? -16.955 -1.935 -9.612 1.00 98.44 212 THR A C 1
ATOM 1610 O O . THR A 1 212 ? -15.950 -2.249 -8.984 1.00 98.44 212 THR A O 1
ATOM 1613 N N . ALA A 1 213 ? -17.814 -2.841 -10.093 1.00 98.38 213 ALA A N 1
ATOM 1614 C CA . ALA A 1 213 ? -17.714 -4.268 -9.792 1.00 98.38 213 ALA A CA 1
ATOM 1615 C C . ALA A 1 213 ? -16.424 -4.913 -10.330 1.00 98.38 213 ALA A C 1
ATOM 1617 O O . ALA A 1 213 ? -15.901 -5.822 -9.695 1.00 98.38 213 ALA A O 1
ATOM 1618 N N . VAL A 1 214 ? -15.895 -4.433 -11.464 1.00 98.56 214 VAL A N 1
ATOM 1619 C CA . VAL A 1 214 ? -14.629 -4.924 -12.031 1.00 98.56 214 VAL A CA 1
ATOM 1620 C C . VAL A 1 214 ? -13.447 -4.279 -11.304 1.00 98.56 214 VAL A C 1
ATOM 1622 O O . VAL A 1 214 ? -12.537 -4.987 -10.873 1.00 98.56 214 VAL A O 1
ATOM 1625 N N . ALA A 1 215 ? -13.491 -2.963 -11.071 1.00 98.38 215 ALA A N 1
ATOM 1626 C CA . ALA A 1 215 ? -12.457 -2.235 -10.333 1.00 98.38 215 ALA A CA 1
ATOM 1627 C C . ALA A 1 215 ? -12.240 -2.793 -8.911 1.00 98.38 215 ALA A C 1
ATOM 1629 O O . ALA A 1 215 ? -11.095 -2.964 -8.492 1.00 98.38 215 ALA A O 1
ATOM 1630 N N . ASP A 1 216 ? -13.311 -3.166 -8.201 1.00 98.00 216 ASP A N 1
ATOM 1631 C CA . ASP A 1 216 ? -13.256 -3.791 -6.870 1.00 98.00 216 ASP A CA 1
ATOM 1632 C C . ASP A 1 216 ? -12.554 -5.167 -6.846 1.00 98.00 216 ASP A C 1
ATOM 1634 O O . ASP A 1 216 ? -12.250 -5.669 -5.759 1.00 98.00 216 ASP A O 1
ATOM 1638 N N . THR A 1 217 ? -12.277 -5.798 -7.996 1.00 97.75 217 THR A N 1
ATOM 1639 C CA . THR A 1 217 ? -11.531 -7.073 -8.047 1.00 97.75 217 THR A CA 1
ATOM 1640 C C . THR A 1 217 ? -10.013 -6.887 -7.976 1.00 97.75 217 THR A C 1
ATOM 1642 O O . THR A 1 217 ? -9.336 -7.752 -7.426 1.00 97.75 217 THR A O 1
ATOM 1645 N N . TYR A 1 218 ? -9.478 -5.767 -8.480 1.00 96.75 218 TYR A N 1
ATOM 1646 C CA . TYR A 1 218 ? -8.029 -5.552 -8.631 1.00 96.75 218 TYR A CA 1
ATOM 1647 C C . TYR A 1 218 ? -7.517 -4.203 -8.095 1.00 96.75 218 TYR A C 1
ATOM 1649 O O . TYR A 1 218 ? -6.306 -3.979 -8.038 1.00 96.75 218 TYR A O 1
ATOM 1657 N N . SER A 1 219 ? -8.403 -3.286 -7.700 1.00 97.75 219 SER A N 1
ATOM 1658 C CA . SER A 1 219 ? -8.041 -1.986 -7.141 1.00 97.75 219 SER A CA 1
ATOM 1659 C C . SER A 1 219 ? -8.732 -1.761 -5.803 1.00 97.75 219 SER A C 1
ATOM 1661 O O . SER A 1 219 ? -9.939 -1.540 -5.742 1.00 97.75 219 SER A O 1
ATOM 1663 N N . SER A 1 220 ? -7.945 -1.715 -4.729 1.00 98.12 220 SER A N 1
ATOM 1664 C CA . SER A 1 220 ? -8.415 -1.273 -3.418 1.00 98.12 220 SER A CA 1
ATOM 1665 C C . SER A 1 220 ? -9.130 0.075 -3.486 1.00 98.12 220 SER A C 1
ATOM 1667 O O . SER A 1 220 ? -8.672 1.011 -4.152 1.00 98.12 220 SER A O 1
ATOM 1669 N N . ARG A 1 221 ? -10.214 0.200 -2.721 1.00 98.50 221 ARG A N 1
ATOM 1670 C CA . ARG A 1 221 ? -10.823 1.493 -2.398 1.00 98.50 221 ARG A CA 1
ATOM 1671 C C . ARG A 1 221 ? -9.827 2.347 -1.582 1.00 98.50 221 ARG A C 1
ATOM 1673 O O . ARG A 1 221 ? -8.916 1.788 -0.964 1.00 98.50 221 ARG A O 1
ATOM 1680 N N . PRO A 1 222 ? -9.956 3.685 -1.561 1.00 98.56 222 PRO A N 1
ATOM 1681 C CA . PRO A 1 222 ? -9.160 4.551 -0.682 1.00 98.56 222 PRO A CA 1
ATOM 1682 C C . PRO A 1 222 ? -9.198 4.077 0.783 1.00 98.56 222 PRO A C 1
ATOM 1684 O O . PRO A 1 222 ? -10.205 3.521 1.221 1.00 98.56 222 PRO A O 1
ATOM 1687 N N . GLY A 1 223 ? -8.083 4.190 1.510 1.00 98.44 223 GLY A N 1
ATOM 1688 C CA . GLY A 1 223 ? -7.909 3.641 2.867 1.00 98.44 223 GLY A CA 1
ATOM 1689 C C . GLY A 1 223 ? -7.810 2.106 2.954 1.00 98.44 223 GLY A C 1
ATOM 1690 O O . GLY A 1 223 ? -7.227 1.584 3.893 1.00 98.44 223 GLY A O 1
ATOM 1691 N N . ASN A 1 224 ? -8.301 1.355 1.964 1.00 98.38 224 ASN A N 1
ATOM 1692 C CA . ASN A 1 224 ? -8.341 -0.119 1.958 1.00 98.38 224 ASN A CA 1
ATOM 1693 C C . ASN A 1 224 ? -7.110 -0.718 1.232 1.00 98.38 224 ASN A C 1
ATOM 1695 O O . ASN A 1 224 ? -7.210 -1.748 0.560 1.00 98.38 224 ASN A O 1
ATOM 1699 N N . SER A 1 225 ? -5.980 -0.004 1.242 1.00 98.19 225 SER A N 1
ATOM 1700 C CA . SER A 1 225 ? -4.830 -0.221 0.357 1.00 98.19 225 SER A CA 1
ATOM 1701 C C . SER A 1 225 ? -3.529 -0.228 1.150 1.00 98.19 225 SER A C 1
ATOM 1703 O O . SER A 1 225 ? -3.087 0.830 1.586 1.00 98.19 225 SER A O 1
ATOM 1705 N N . GLU A 1 226 ? -2.856 -1.377 1.216 1.00 97.31 226 GLU A N 1
ATOM 1706 C CA . GLU A 1 226 ? -1.547 -1.553 1.875 1.00 97.31 226 GLU A CA 1
ATOM 1707 C C . GLU A 1 226 ? -0.463 -0.600 1.343 1.00 97.31 226 GLU A C 1
ATOM 1709 O O . GLU A 1 226 ? 0.451 -0.242 2.068 1.00 97.31 226 GLU A O 1
ATOM 1714 N N . HIS A 1 227 ? -0.597 -0.068 0.122 1.00 97.50 227 HIS A N 1
ATOM 1715 C CA . HIS A 1 227 ? 0.287 1.006 -0.351 1.00 97.50 227 HIS A CA 1
ATOM 1716 C C . HIS A 1 227 ? 0.206 2.312 0.463 1.00 97.50 227 HIS A C 1
ATOM 1718 O O . HIS A 1 227 ? 1.016 3.192 0.215 1.00 97.50 227 HIS A O 1
ATOM 1724 N N . GLN A 1 228 ? -0.757 2.498 1.366 1.00 97.62 228 GLN A N 1
ATOM 1725 C CA . GLN A 1 228 ? -0.776 3.651 2.275 1.00 97.62 228 GLN A CA 1
ATOM 1726 C C . GLN A 1 228 ? 0.018 3.376 3.577 1.00 97.62 228 GLN A C 1
ATOM 1728 O O . GLN A 1 228 ? 0.186 4.289 4.384 1.00 97.62 228 GLN A O 1
ATOM 1733 N N . THR A 1 229 ? 0.524 2.148 3.760 1.00 94.19 229 THR A N 1
ATOM 1734 C CA . THR A 1 229 ? 1.438 1.740 4.848 1.00 94.19 229 THR A CA 1
ATOM 1735 C C . THR A 1 229 ? 2.913 1.873 4.463 1.00 94.19 229 THR A C 1
ATOM 1737 O O . THR A 1 229 ? 3.199 1.951 3.244 1.00 94.19 229 THR A O 1
#

Foldseek 3Di:
DDDPDDDPVRVVVVVVVVVVVVVVVVVVVVVVVVVVVVVVPDDDDDDDDDDDDDDDDDDDDDDDDDDDDDDDDDDDDDDDDDDDDDDPPPPPPPPPVPPQPQADADDADKDWPQADPVGWTWIAGPQFIDTSRHTAFAPVTFADLPDADPAFPDDPDDQWDQRRAHPSVVVVVVVVCVVCVVVVHDDGRPTAAHHLVRLCVVLVVCCVPPNDVVSVVPRDHRRNDPSRD

Secondary structure (DSSP, 8-state):
-------HHHHHHHHHHHHHHHHHHHHHHHHHHHHHHHTTS-----------------------------------------------------------PPP-PPPS-EEEEEE-TTSPEEEEETTEEEETTEEE-SSSSPPPTT---SSBSS---SSB-SS-SBHHHHHHHHHHHHHHHHTT-----S---B-HHHHHHHHHHHHHHH-HHHHHHHSPPTTS-GGG-